Protein AF-A0A5D8YIX6-F1 (afdb_monomer_lite)

Sequence (244 aa):
MKKNLVKKALCFIYCSFLLSISCSNMYAKELYRINTERLNVRKLPNPNSKVFGYISKGQMVEVLGKSGFWYKIQVGKEIGYVDMHYLIKSPNIDNSNEEEITIHNYKVIAGASLIIILTFIIVKLFSSKNRTEIIHDQGLHHQQIVIKQKSVGLAIVLTLLFGPIGMLYSTVRGAIIMILLPLVLFLVSVIFFSLNFKLMGAALILSLIIFLIFYWLICIIWAASAANSSNKIIINTPIIPNEK

Foldseek 3Di:
DVVVVVVVVVLVVVLVVLVVVLPPPDDDWWKWFFQDQKWFWFPDPDPPGDTDDIDGGGDIWTFPDDDPQWTWTDDPPDITITGNVRIDGDDDPPPDDPPVVVVVVVVSVVVSVVVSVVSVVVVCVVVPPDPPPPPPDPDDDDDDPPDDADDLVQLLVQCLVPPLVSLCSQDDVSSVCLVVVVVVVVVVVVVVCVVPVDDDPPVVVVVVVVVVVVSSVVSSVVSSVSSVVRRVCVVPPDDDPDDD

Secondary structure (DSSP, 8-state):
-HHHHHHHHHHHHHHHHHHHHHTS-----EEEEE-SSEEEEESSSSTTSPEEEEEETT-EEEEEEEETTEEEEEETTEEEEEEGGGEEEPP----S-HHHHHHHHHHHHHHHHHHHHHHHHHHHHHHS----------SSS-----PPPPPHHHHHHHHHHHGGGGGGGT-HHHHHHHHHHHHHHHHHHHHHHTT-TTS-HHHHHHHHHHHHHHHHHHHHHHHHHHHHHHHHHHHHS-------

pLDDT: mean 73.58, std 17.24, range [32.5, 93.5]

Radius of gyration: 30.19 Å; chains: 1; bounding box: 70×51×76 Å

Structure (mmCIF, N/CA/C/O backbone):
data_AF-A0A5D8YIX6-F1
#
_entry.id   AF-A0A5D8YIX6-F1
#
loop_
_atom_site.group_PDB
_atom_site.id
_atom_site.type_symbol
_atom_site.label_atom_id
_atom_site.label_alt_id
_atom_site.label_comp_id
_atom_site.label_asym_id
_atom_site.label_entity_id
_atom_site.label_seq_id
_atom_site.pdbx_PDB_ins_code
_atom_site.Cartn_x
_atom_site.Cartn_y
_atom_site.Cartn_z
_atom_site.occupancy
_atom_site.B_iso_or_equiv
_atom_site.auth_seq_id
_atom_site.auth_comp_id
_atom_site.auth_asym_id
_atom_site.auth_atom_id
_atom_site.pdbx_PDB_model_num
ATOM 1 N N . MET A 1 1 ? -29.564 -2.097 8.529 1.00 45.44 1 MET A N 1
ATOM 2 C CA . MET A 1 1 ? -29.141 -2.673 7.227 1.00 45.44 1 MET A CA 1
ATOM 3 C C . MET A 1 1 ? -27.914 -1.997 6.590 1.00 45.44 1 MET A C 1
ATOM 5 O O . MET A 1 1 ? -26.962 -2.704 6.286 1.00 45.44 1 MET A O 1
ATOM 9 N N . LYS A 1 2 ? -27.858 -0.659 6.447 1.00 45.97 2 LYS A N 1
ATOM 10 C CA . LYS A 1 2 ? -26.760 0.059 5.743 1.00 45.97 2 LYS A CA 1
ATOM 11 C C . LYS A 1 2 ? -25.329 -0.171 6.287 1.00 45.97 2 LYS A C 1
ATOM 13 O O . LYS A 1 2 ? -24.395 -0.272 5.501 1.00 45.97 2 LYS A O 1
ATOM 18 N N . LYS A 1 3 ? -25.137 -0.334 7.605 1.00 47.12 3 LYS A N 1
ATOM 19 C CA . LYS A 1 3 ? -23.797 -0.505 8.224 1.00 47.12 3 LYS A CA 1
ATOM 20 C C . LYS A 1 3 ? -23.079 -1.810 7.833 1.00 47.12 3 LYS A C 1
ATOM 22 O O . LYS A 1 3 ? -21.852 -1.841 7.789 1.00 47.12 3 LYS A O 1
ATOM 27 N N . ASN A 1 4 ? -23.826 -2.870 7.514 1.00 47.75 4 ASN A N 1
ATOM 28 C CA . ASN A 1 4 ? -23.246 -4.148 7.084 1.00 47.75 4 ASN A CA 1
ATOM 29 C C . ASN A 1 4 ? -22.853 -4.127 5.600 1.00 47.75 4 ASN A C 1
ATOM 31 O O . ASN A 1 4 ? -21.927 -4.829 5.208 1.00 47.75 4 ASN A O 1
ATOM 35 N N . LEU A 1 5 ? -23.513 -3.290 4.794 1.00 49.84 5 LEU A N 1
ATOM 36 C CA . LEU A 1 5 ? -23.214 -3.126 3.373 1.00 49.84 5 LEU A CA 1
ATOM 37 C C . LEU A 1 5 ? -21.887 -2.380 3.166 1.00 49.84 5 LEU A C 1
ATOM 39 O O . LEU A 1 5 ? -21.054 -2.821 2.385 1.00 49.84 5 LEU A O 1
ATOM 43 N N . VAL A 1 6 ? -21.644 -1.324 3.951 1.00 55.16 6 VAL A N 1
ATOM 44 C CA . VAL A 1 6 ? -20.386 -0.554 3.909 1.00 55.16 6 VAL A CA 1
ATOM 45 C C . VAL A 1 6 ? -19.186 -1.411 4.332 1.00 55.16 6 VAL A C 1
ATOM 47 O O . VAL A 1 6 ? -18.139 -1.359 3.696 1.00 55.16 6 VAL A O 1
ATOM 50 N N . LYS A 1 7 ? -19.344 -2.270 5.351 1.00 54.44 7 LYS A N 1
ATOM 51 C CA . LYS A 1 7 ? -18.296 -3.224 5.759 1.00 54.44 7 LYS A CA 1
ATOM 52 C C . LYS A 1 7 ? -17.979 -4.260 4.676 1.00 54.44 7 LYS A C 1
ATOM 54 O O . LYS A 1 7 ? -16.811 -4.571 4.467 1.00 54.44 7 LYS A O 1
ATOM 59 N N . LYS A 1 8 ? -19.001 -4.771 3.980 1.00 59.19 8 LYS A N 1
ATOM 60 C CA . LYS A 1 8 ? -18.820 -5.706 2.859 1.00 59.19 8 LYS A CA 1
ATOM 61 C C . LYS A 1 8 ? -18.134 -5.031 1.665 1.00 59.19 8 LYS A C 1
ATOM 63 O O . LYS A 1 8 ? -17.223 -5.618 1.096 1.00 59.19 8 LYS A O 1
ATOM 68 N N . ALA A 1 9 ? -18.502 -3.789 1.350 1.00 63.72 9 ALA A N 1
ATOM 69 C CA . ALA A 1 9 ? -17.901 -3.023 0.258 1.00 63.72 9 ALA A CA 1
ATOM 70 C C . ALA A 1 9 ? -16.424 -2.673 0.519 1.00 63.72 9 ALA A C 1
ATOM 72 O O . ALA A 1 9 ? -15.585 -2.893 -0.349 1.00 63.72 9 ALA A O 1
ATOM 73 N N . LEU A 1 10 ? -16.080 -2.212 1.729 1.00 63.34 10 LEU A N 1
ATOM 74 C CA . LEU A 1 10 ? -14.689 -1.911 2.103 1.00 63.34 10 LEU A CA 1
ATOM 75 C C . LEU A 1 10 ? -13.787 -3.152 2.045 1.00 63.34 10 LEU A C 1
ATOM 77 O O . LEU A 1 10 ? -12.641 -3.067 1.614 1.00 63.34 10 LEU A O 1
ATOM 81 N N . CYS A 1 11 ? -14.320 -4.314 2.425 1.00 58.94 11 CYS A N 1
ATOM 82 C CA . CYS A 1 11 ? -13.611 -5.586 2.328 1.00 58.94 11 CYS A CA 1
ATOM 83 C C . CYS A 1 11 ? -13.373 -6.010 0.868 1.00 58.94 11 CYS A C 1
ATOM 85 O O . CYS A 1 11 ? -12.284 -6.471 0.532 1.00 58.94 11 CYS A O 1
ATOM 87 N N . PHE A 1 12 ? -14.356 -5.790 -0.009 1.00 66.25 12 PHE A N 1
ATOM 88 C CA . PHE A 1 12 ? -14.251 -6.111 -1.434 1.00 66.25 12 PHE A CA 1
ATOM 89 C C . PHE A 1 12 ? -13.213 -5.234 -2.150 1.00 66.25 12 PHE A C 1
ATOM 91 O O . PHE A 1 12 ? -12.402 -5.733 -2.929 1.00 66.25 12 PHE A O 1
ATOM 98 N N . ILE A 1 13 ? -13.184 -3.939 -1.823 1.00 73.31 13 ILE A N 1
ATOM 99 C CA . ILE A 1 13 ? -12.218 -2.978 -2.375 1.00 73.31 13 ILE A CA 1
ATOM 100 C C . ILE A 1 13 ? -10.791 -3.318 -1.919 1.00 73.31 13 ILE A C 1
ATOM 102 O O . ILE A 1 13 ? -9.876 -3.346 -2.738 1.00 73.31 13 ILE A O 1
ATOM 106 N N . TYR A 1 14 ? -10.604 -3.647 -0.637 1.00 69.69 14 TYR A N 1
ATOM 107 C CA . TYR A 1 14 ? -9.294 -4.028 -0.099 1.00 69.69 14 TYR A CA 1
ATOM 108 C C . TYR A 1 14 ? -8.774 -5.348 -0.698 1.00 69.69 14 TYR A C 1
ATOM 110 O O . TYR A 1 14 ? -7.606 -5.441 -1.065 1.00 69.69 14 TYR A O 1
ATOM 118 N N . CYS A 1 15 ? -9.653 -6.340 -0.884 1.00 59.19 15 CYS A N 1
ATOM 119 C CA . CYS A 1 15 ? -9.315 -7.607 -1.540 1.00 59.19 15 CYS A CA 1
ATOM 120 C C . CYS A 1 15 ? -8.892 -7.402 -3.008 1.00 59.19 15 CYS A C 1
ATOM 122 O O . CYS A 1 15 ? -7.899 -7.966 -3.459 1.00 59.19 15 CYS A O 1
ATOM 124 N N . SER A 1 16 ? -9.597 -6.523 -3.726 1.00 64.94 16 SER A N 1
ATOM 125 C CA . SER A 1 16 ? -9.301 -6.201 -5.129 1.00 64.94 16 SER A CA 1
ATOM 126 C C . SER A 1 16 ? -7.949 -5.498 -5.289 1.00 64.94 16 SER A C 1
ATOM 128 O O . SER A 1 16 ? -7.209 -5.770 -6.229 1.00 64.94 16 SER A O 1
ATOM 130 N N . PHE A 1 17 ? -7.597 -4.617 -4.349 1.00 67.50 17 PHE A N 1
ATOM 131 C CA . PHE A 1 17 ? -6.314 -3.914 -4.351 1.00 67.50 17 PHE A CA 1
ATOM 132 C C . PHE A 1 17 ? -5.130 -4.853 -4.072 1.00 67.50 17 PHE A C 1
ATOM 134 O O . PHE A 1 17 ? -4.092 -4.747 -4.722 1.00 67.50 17 PHE A O 1
ATOM 141 N N . LEU A 1 18 ? -5.297 -5.811 -3.155 1.00 62.09 18 LEU A N 1
ATOM 142 C CA . LEU A 1 18 ? -4.266 -6.806 -2.846 1.00 62.09 18 LEU A CA 1
ATOM 143 C C . LEU A 1 18 ? -4.017 -7.784 -4.001 1.00 62.09 18 LEU A C 1
ATOM 145 O O . LEU A 1 18 ? -2.867 -8.140 -4.249 1.00 62.09 18 LEU A O 1
ATOM 149 N N . LEU A 1 19 ? -5.063 -8.165 -4.742 1.00 59.62 19 LEU A N 1
ATOM 150 C CA . LEU A 1 19 ? -4.939 -9.049 -5.905 1.00 59.62 19 LEU A CA 1
ATOM 151 C C . LEU A 1 19 ? -4.083 -8.419 -7.021 1.00 59.62 19 LEU A C 1
ATOM 153 O O . LEU A 1 19 ? -3.294 -9.106 -7.669 1.00 59.62 19 LEU A O 1
ATOM 157 N N . SER A 1 20 ? -4.178 -7.099 -7.193 1.00 58.34 20 SER A N 1
ATOM 158 C CA . SER A 1 20 ? -3.391 -6.345 -8.176 1.00 58.34 20 SER A CA 1
ATOM 159 C C . SER A 1 20 ? -1.894 -6.287 -7.848 1.00 58.34 20 SER A C 1
ATOM 161 O O . SER A 1 20 ? -1.075 -6.271 -8.762 1.00 58.34 20 SER A O 1
ATOM 163 N N . ILE A 1 21 ? -1.517 -6.295 -6.563 1.00 59.97 21 ILE A N 1
ATOM 164 C CA . ILE A 1 21 ? -0.107 -6.243 -6.125 1.00 59.97 21 ILE A CA 1
ATOM 165 C C . ILE A 1 21 ? 0.616 -7.570 -6.416 1.00 59.97 21 ILE A C 1
ATOM 167 O O . ILE A 1 21 ? 1.817 -7.578 -6.667 1.00 59.97 21 ILE A O 1
ATOM 171 N N . SER A 1 22 ? -0.100 -8.699 -6.434 1.00 53.00 22 SER A N 1
ATOM 172 C CA . SER A 1 22 ? 0.492 -10.021 -6.689 1.00 53.00 22 SER A CA 1
ATOM 173 C C . SER A 1 22 ? 0.741 -10.332 -8.171 1.00 53.00 22 SER A C 1
ATOM 175 O O . SER A 1 22 ? 1.502 -11.247 -8.473 1.00 53.00 22 SER A O 1
ATOM 177 N N . CYS A 1 23 ? 0.130 -9.593 -9.103 1.00 44.16 23 CYS A N 1
ATOM 178 C CA . CYS A 1 23 ? 0.180 -9.905 -10.537 1.00 44.16 23 CYS A CA 1
ATOM 179 C C . CYS A 1 23 ? 1.369 -9.261 -11.284 1.00 44.16 23 CYS A C 1
ATOM 181 O O . CYS A 1 23 ? 1.586 -9.553 -12.458 1.00 44.16 23 CYS A O 1
ATOM 183 N N . SER A 1 24 ? 2.152 -8.382 -10.652 1.00 44.88 24 SER A N 1
ATOM 184 C CA . SER A 1 24 ? 3.115 -7.539 -11.379 1.00 44.88 24 SER A CA 1
ATOM 185 C C . SER A 1 24 ? 4.423 -8.222 -11.800 1.00 44.88 24 SER A C 1
ATOM 187 O O . SER A 1 24 ? 5.218 -7.593 -12.490 1.00 44.88 24 SER A O 1
ATOM 189 N N . ASN A 1 25 ? 4.676 -9.480 -11.415 1.00 49.16 25 ASN A N 1
ATOM 190 C CA . ASN A 1 25 ? 6.030 -10.054 -11.476 1.00 49.16 25 ASN A CA 1
ATOM 191 C C . ASN A 1 25 ? 6.156 -11.330 -12.329 1.00 49.16 25 ASN A C 1
ATOM 193 O O . ASN A 1 25 ? 6.846 -12.267 -11.940 1.00 49.16 25 ASN A O 1
ATOM 197 N N . MET A 1 26 ? 5.547 -11.359 -13.516 1.00 45.31 26 MET A N 1
ATOM 198 C CA . MET A 1 26 ? 5.925 -12.310 -14.571 1.00 45.31 26 MET A CA 1
ATOM 199 C C . MET A 1 26 ? 6.211 -11.552 -15.868 1.00 45.31 26 MET A C 1
ATOM 201 O O . MET A 1 26 ? 5.323 -11.339 -16.689 1.00 45.31 26 MET A O 1
ATOM 205 N N . TYR A 1 27 ? 7.465 -11.136 -16.051 1.00 48.56 27 TYR A N 1
ATOM 206 C CA . TYR A 1 27 ? 7.964 -10.687 -17.349 1.00 48.56 27 TYR A CA 1
ATOM 207 C C . TYR A 1 27 ? 8.700 -11.856 -18.002 1.00 48.56 27 TYR A C 1
ATOM 209 O O . TYR A 1 27 ? 9.799 -12.218 -17.587 1.00 48.56 27 TYR A O 1
ATOM 217 N N . ALA A 1 28 ? 8.060 -12.492 -18.982 1.00 57.06 28 ALA A N 1
ATOM 218 C CA . ALA A 1 28 ? 8.710 -13.519 -19.782 1.00 57.06 28 ALA A CA 1
ATOM 219 C C . ALA A 1 28 ? 9.723 -12.850 -20.718 1.00 57.06 28 ALA A C 1
ATOM 221 O O . ALA A 1 28 ? 9.367 -11.981 -21.515 1.00 57.06 28 ALA A O 1
ATOM 222 N N . LYS A 1 29 ? 10.987 -13.258 -20.609 1.00 67.75 29 LYS A N 1
ATOM 223 C CA . LYS A 1 29 ? 12.084 -12.773 -21.444 1.00 67.75 29 LYS A CA 1
ATOM 224 C C . LYS A 1 29 ? 11.892 -13.255 -22.882 1.00 67.75 29 LYS A C 1
ATOM 226 O O . LYS A 1 29 ? 12.007 -14.445 -23.165 1.00 67.75 29 LYS A O 1
ATOM 231 N N . GLU A 1 30 ? 11.582 -12.341 -23.798 1.00 79.19 30 GLU A N 1
ATOM 232 C CA . GLU A 1 30 ? 11.471 -12.674 -25.219 1.00 79.19 30 GLU A CA 1
ATOM 233 C C . GLU A 1 30 ? 12.835 -12.550 -25.917 1.00 79.19 30 GLU A C 1
ATOM 235 O O . GLU A 1 30 ? 13.405 -11.458 -26.016 1.00 79.19 30 GLU A O 1
ATOM 240 N N . LEU A 1 31 ? 13.348 -13.674 -26.427 1.00 83.31 31 LEU A N 1
ATOM 241 C CA . LEU A 1 31 ? 14.608 -13.739 -27.168 1.00 83.31 31 LEU A CA 1
ATOM 242 C C . LEU A 1 31 ? 14.378 -13.710 -28.683 1.00 83.31 31 LEU A C 1
ATOM 244 O O . LEU A 1 31 ? 13.557 -14.449 -29.233 1.00 83.31 31 LEU A O 1
ATOM 248 N N . TYR A 1 32 ? 15.159 -12.881 -29.371 1.00 86.06 32 TYR A N 1
ATOM 249 C CA . TYR A 1 32 ? 15.128 -12.756 -30.825 1.00 86.06 32 TYR A CA 1
ATOM 250 C C . TYR A 1 32 ? 16.520 -12.976 -31.414 1.00 86.06 32 TYR A C 1
ATOM 252 O O . TYR A 1 32 ? 17.518 -12.479 -30.892 1.00 86.06 32 TYR A O 1
ATOM 260 N N . ARG A 1 33 ? 16.576 -13.699 -32.534 1.00 87.56 33 ARG A N 1
ATOM 261 C CA . ARG A 1 33 ? 17.785 -13.907 -33.333 1.00 87.56 33 ARG A CA 1
ATOM 262 C C . ARG A 1 33 ? 17.870 -12.859 -34.433 1.00 87.56 33 ARG A C 1
ATOM 264 O O . ARG A 1 33 ? 16.893 -12.605 -35.137 1.00 87.56 33 ARG A O 1
ATOM 271 N N . ILE A 1 34 ? 19.061 -12.312 -34.638 1.00 89.50 34 ILE A N 1
ATOM 272 C CA . ILE A 1 34 ? 19.317 -11.352 -35.715 1.00 89.50 34 ILE A CA 1
ATOM 273 C C . ILE A 1 34 ? 19.582 -12.076 -37.036 1.00 89.50 34 ILE A C 1
ATOM 275 O O . ILE A 1 34 ? 20.462 -12.936 -37.116 1.00 89.50 34 ILE A O 1
ATOM 279 N N . ASN A 1 35 ? 18.845 -11.700 -38.084 1.00 89.19 35 ASN A N 1
ATOM 280 C CA . ASN A 1 35 ? 18.951 -12.307 -39.416 1.00 89.19 35 ASN A CA 1
ATOM 281 C C . ASN A 1 35 ? 19.886 -11.551 -40.383 1.00 89.19 35 ASN A C 1
ATOM 283 O O . ASN A 1 35 ? 20.274 -12.084 -41.420 1.00 89.19 35 ASN A O 1
ATOM 287 N N . THR A 1 36 ? 20.270 -10.314 -40.061 1.00 86.62 36 THR A N 1
ATOM 288 C CA . THR A 1 36 ? 21.117 -9.476 -40.928 1.00 86.62 36 THR A CA 1
ATOM 289 C C . THR A 1 36 ? 22.582 -9.486 -40.491 1.00 86.62 36 THR A C 1
ATOM 291 O O . THR A 1 36 ? 22.860 -9.611 -39.302 1.00 86.62 36 THR A O 1
ATOM 294 N N . GLU A 1 37 ? 23.516 -9.342 -41.438 1.00 86.44 37 GLU A N 1
ATOM 295 C CA . GLU A 1 37 ? 24.972 -9.325 -41.192 1.00 86.44 37 GLU A CA 1
ATOM 296 C C . GLU A 1 37 ? 25.386 -8.270 -40.170 1.00 86.44 37 GLU A C 1
ATOM 298 O O . GLU A 1 37 ? 26.166 -8.559 -39.262 1.00 86.44 37 GLU A O 1
ATOM 303 N N . ARG A 1 38 ? 24.810 -7.069 -40.281 1.00 87.81 38 ARG A N 1
ATOM 304 C CA . ARG A 1 38 ? 25.100 -5.945 -39.394 1.00 87.81 38 ARG A CA 1
ATOM 305 C C . ARG A 1 38 ? 23.835 -5.141 -39.116 1.00 87.81 38 ARG A C 1
ATOM 307 O O . ARG A 1 38 ? 23.401 -4.337 -39.938 1.00 87.81 38 ARG A O 1
ATOM 314 N N . LEU A 1 39 ? 23.251 -5.344 -37.937 1.00 89.62 39 LEU A N 1
ATOM 315 C CA . LEU A 1 39 ? 22.075 -4.609 -37.481 1.00 89.62 39 LEU A CA 1
ATOM 316 C C . LEU A 1 39 ? 22.503 -3.369 -36.701 1.00 89.62 39 LEU A C 1
ATOM 318 O O . LEU A 1 39 ? 23.129 -3.482 -35.651 1.00 89.62 39 LEU A O 1
ATOM 322 N N . ASN A 1 40 ? 22.152 -2.186 -37.194 1.00 90.25 40 ASN A N 1
ATOM 323 C CA . ASN A 1 40 ? 22.483 -0.929 -36.527 1.00 90.25 40 ASN A CA 1
ATOM 324 C C . ASN A 1 40 ? 21.547 -0.665 -35.344 1.00 90.25 40 ASN A C 1
ATOM 326 O O . ASN A 1 40 ? 20.326 -0.656 -35.497 1.00 90.25 40 ASN A O 1
ATOM 330 N N . VAL A 1 41 ? 22.137 -0.375 -34.186 1.00 91.12 41 VAL A N 1
ATOM 331 C CA . VAL A 1 41 ? 21.421 -0.023 -32.960 1.00 91.12 41 VAL A CA 1
ATOM 332 C C . VAL A 1 41 ? 21.378 1.492 -32.823 1.00 91.12 41 VAL A C 1
ATOM 334 O O . VAL A 1 41 ? 22.407 2.180 -32.798 1.00 91.12 41 VAL A O 1
ATOM 337 N N . ARG A 1 42 ? 20.161 2.022 -32.754 1.00 92.69 42 ARG A N 1
ATOM 338 C CA . ARG A 1 42 ? 19.887 3.459 -32.764 1.00 92.69 42 ARG A CA 1
ATOM 339 C C . ARG A 1 42 ? 19.448 3.957 -31.396 1.00 92.69 42 ARG A C 1
ATOM 341 O O . ARG A 1 42 ? 18.855 3.214 -30.622 1.00 92.69 42 ARG A O 1
ATOM 348 N N . LYS A 1 43 ? 19.706 5.233 -31.098 1.00 90.94 43 LYS A N 1
ATOM 349 C CA . LYS A 1 43 ? 19.283 5.839 -29.819 1.00 90.94 43 LYS A CA 1
ATOM 350 C C . LYS A 1 43 ? 17.783 6.126 -29.737 1.00 90.94 43 LYS A C 1
ATOM 352 O O . LYS A 1 43 ? 17.241 6.180 -28.639 1.00 90.94 43 LYS A O 1
ATOM 357 N N . LEU A 1 44 ? 17.117 6.317 -30.875 1.00 90.38 44 LEU A N 1
ATOM 358 C CA . LEU A 1 44 ? 15.686 6.616 -30.955 1.00 90.38 44 LEU A CA 1
ATOM 359 C C . LEU A 1 44 ? 15.015 5.717 -32.009 1.00 90.38 44 LEU A C 1
ATOM 361 O O . LEU A 1 44 ? 15.691 5.295 -32.950 1.00 90.38 44 LEU A O 1
ATOM 365 N N . PRO A 1 45 ? 13.699 5.454 -31.899 1.00 89.12 45 PRO A N 1
ATOM 366 C CA . PRO A 1 45 ? 12.935 4.654 -32.862 1.00 89.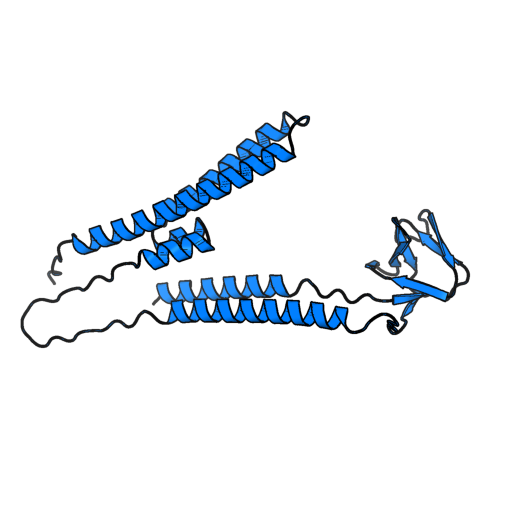12 45 PRO A CA 1
ATOM 367 C C . PRO A 1 45 ? 12.637 5.449 -34.148 1.00 89.12 45 PRO A C 1
ATOM 369 O O . PRO A 1 45 ? 11.488 5.682 -34.514 1.00 89.12 45 PRO A O 1
ATOM 372 N N . ASN A 1 46 ? 13.685 5.941 -34.810 1.00 88.44 46 ASN A N 1
ATOM 373 C CA . ASN A 1 46 ? 13.604 6.729 -36.038 1.00 88.44 46 ASN A CA 1
ATOM 374 C C . ASN A 1 46 ? 14.769 6.348 -36.975 1.00 88.44 46 ASN A C 1
ATOM 376 O O . ASN A 1 46 ? 15.918 6.320 -36.507 1.00 88.44 46 ASN A O 1
ATOM 380 N N . PRO A 1 47 ? 14.522 6.107 -38.280 1.00 85.44 47 PRO A N 1
ATOM 381 C CA . PRO A 1 47 ? 15.572 5.804 -39.259 1.00 85.44 47 PRO A CA 1
ATOM 382 C C . PRO A 1 47 ? 16.670 6.875 -39.375 1.00 85.44 47 PRO A C 1
ATOM 384 O O . PRO A 1 47 ? 17.805 6.537 -39.704 1.00 85.44 47 PRO A O 1
ATOM 387 N N . ASN A 1 48 ? 16.384 8.137 -39.043 1.00 88.69 48 ASN A N 1
ATOM 388 C CA . ASN A 1 48 ? 17.348 9.246 -39.135 1.00 88.69 48 ASN A CA 1
ATOM 389 C C . ASN A 1 48 ? 18.130 9.494 -37.835 1.00 88.69 48 ASN A C 1
ATOM 391 O O . ASN A 1 48 ? 18.914 10.434 -37.737 1.00 88.69 48 ASN A O 1
ATOM 395 N N . SER A 1 49 ? 17.911 8.677 -36.805 1.00 90.25 49 SER A N 1
ATOM 396 C CA . SER A 1 49 ? 18.560 8.872 -35.509 1.00 90.25 49 SER A CA 1
ATOM 397 C C . SER A 1 49 ? 19.996 8.342 -35.472 1.00 90.25 49 SER A C 1
ATOM 399 O O . SER A 1 49 ? 20.369 7.429 -36.216 1.00 90.25 49 SER A O 1
ATOM 401 N N . LYS A 1 50 ? 20.803 8.900 -34.558 1.00 91.00 50 LYS A N 1
ATOM 402 C CA . LYS A 1 50 ? 22.208 8.522 -34.361 1.00 91.00 50 LYS A CA 1
ATOM 403 C C . LYS A 1 50 ? 22.336 7.033 -34.018 1.00 91.00 50 LYS A C 1
ATOM 405 O O . LYS A 1 50 ? 21.755 6.553 -33.040 1.00 91.00 50 LYS A O 1
ATOM 410 N N . VAL A 1 51 ? 23.139 6.333 -34.815 1.00 91.81 51 VAL A N 1
ATOM 411 C CA . VAL A 1 51 ? 23.585 4.960 -34.556 1.00 91.81 51 VAL A CA 1
ATOM 412 C C . VAL A 1 51 ? 24.716 5.019 -33.533 1.00 91.81 51 VAL A C 1
ATOM 414 O O . VAL A 1 51 ? 25.647 5.806 -33.698 1.00 91.81 51 VAL A O 1
ATOM 417 N N . PHE A 1 52 ? 24.623 4.230 -32.465 1.00 88.62 52 PHE A N 1
ATOM 418 C CA . PHE A 1 52 ? 25.673 4.162 -31.440 1.00 88.62 52 PHE A CA 1
ATOM 419 C C . PHE A 1 52 ? 26.393 2.812 -31.414 1.00 88.62 52 PHE A C 1
ATOM 421 O O . PHE A 1 52 ? 27.507 2.729 -30.910 1.00 88.62 52 PHE A O 1
ATOM 428 N N . GLY A 1 53 ? 25.787 1.771 -31.985 1.00 88.25 53 GLY A N 1
ATOM 429 C CA . GLY A 1 53 ? 26.366 0.436 -32.020 1.00 88.25 53 GLY A CA 1
ATOM 430 C C . GLY A 1 53 ? 25.799 -0.403 -33.153 1.00 88.25 53 GLY A C 1
ATOM 431 O O . GLY A 1 53 ? 24.925 0.035 -33.904 1.00 88.25 53 GLY A O 1
ATOM 432 N N . TYR A 1 54 ? 26.305 -1.623 -33.273 1.00 89.62 54 TYR A N 1
ATOM 433 C CA . TYR A 1 54 ? 25.800 -2.615 -34.209 1.00 89.62 54 TYR A CA 1
ATOM 434 C C . TYR A 1 54 ? 25.857 -4.007 -33.584 1.00 89.62 54 TYR A C 1
ATOM 436 O O . TYR A 1 54 ? 26.626 -4.241 -32.653 1.00 89.62 54 TYR A O 1
ATOM 444 N N . ILE A 1 55 ? 25.037 -4.914 -34.101 1.00 89.25 55 ILE A N 1
ATOM 445 C CA . ILE A 1 55 ? 24.956 -6.304 -33.655 1.00 89.25 55 ILE A CA 1
ATOM 446 C C . ILE A 1 55 ? 25.105 -7.202 -34.876 1.00 89.25 55 ILE A C 1
ATOM 448 O O . ILE A 1 55 ? 24.589 -6.889 -35.952 1.00 89.25 55 ILE A O 1
ATOM 452 N N . SER A 1 56 ? 25.857 -8.284 -34.719 1.00 90.50 56 SER A N 1
ATOM 453 C CA . SER A 1 56 ? 26.189 -9.188 -35.819 1.00 90.50 56 SER A CA 1
ATOM 454 C C . SER A 1 56 ? 25.104 -10.246 -36.017 1.00 90.50 56 SER A C 1
ATOM 456 O O . SER A 1 56 ? 24.354 -10.576 -35.091 1.00 90.50 56 SER A O 1
ATOM 458 N N . LYS A 1 57 ? 25.038 -10.812 -37.225 1.00 88.56 57 LYS A N 1
ATOM 459 C CA . LYS A 1 57 ? 24.120 -11.913 -37.552 1.00 88.56 57 LYS A CA 1
ATOM 460 C C . LYS A 1 57 ? 24.251 -13.077 -36.577 1.00 88.56 57 LYS A C 1
ATOM 462 O O . LYS A 1 57 ? 25.350 -13.453 -36.181 1.00 88.56 57 LYS A O 1
ATOM 467 N N . GLY A 1 58 ? 23.117 -13.678 -36.230 1.00 83.06 58 GLY A N 1
ATOM 468 C CA . GLY A 1 58 ? 23.053 -14.865 -35.381 1.00 83.06 58 GLY A CA 1
ATOM 469 C C . GLY A 1 58 ? 23.134 -14.588 -33.880 1.00 83.06 58 GLY A C 1
ATOM 470 O O . GLY A 1 58 ? 22.847 -15.495 -33.102 1.00 83.06 58 GLY A O 1
ATOM 471 N N . GLN A 1 59 ? 23.446 -13.358 -33.456 1.00 84.56 59 GLN A N 1
ATOM 472 C CA . GLN A 1 59 ? 23.396 -13.004 -32.039 1.00 84.56 59 GLN A CA 1
ATOM 473 C C . GLN A 1 59 ? 21.948 -12.994 -31.531 1.00 84.56 59 GLN A C 1
ATOM 475 O O . GLN A 1 59 ? 21.019 -12.590 -32.240 1.00 84.56 59 GLN A O 1
ATOM 480 N N . MET A 1 60 ? 21.779 -13.464 -30.295 1.00 84.00 60 MET A N 1
ATOM 481 C CA . MET A 1 60 ? 20.511 -13.430 -29.574 1.00 84.00 60 MET A CA 1
ATOM 482 C C . MET A 1 60 ? 20.422 -12.139 -28.768 1.00 84.00 60 MET A C 1
ATOM 484 O O . MET A 1 60 ? 21.375 -11.767 -28.082 1.00 84.00 60 MET A O 1
ATOM 488 N N . VAL A 1 61 ? 19.276 -11.472 -28.838 1.00 86.69 61 VAL A N 1
ATOM 489 C CA . VAL A 1 61 ? 18.997 -10.252 -28.079 1.00 86.69 61 VAL A CA 1
ATOM 490 C C . VAL A 1 61 ? 17.699 -10.389 -27.302 1.00 86.69 61 VAL A C 1
ATOM 492 O O . VAL A 1 61 ? 16.723 -10.967 -27.781 1.00 86.69 61 VAL A O 1
ATOM 495 N N . GLU A 1 62 ? 17.702 -9.838 -26.094 1.00 86.88 62 GLU A N 1
ATOM 496 C CA . GLU A 1 62 ? 16.511 -9.690 -25.267 1.00 86.88 62 GLU A CA 1
ATOM 497 C C . GLU A 1 62 ? 15.761 -8.418 -25.663 1.00 86.88 62 GLU A C 1
ATOM 499 O O . GLU A 1 62 ? 16.335 -7.323 -25.697 1.00 86.88 62 GLU A O 1
ATOM 504 N N . VAL A 1 63 ? 14.471 -8.567 -25.956 1.00 87.31 63 VAL A N 1
ATOM 505 C CA . VAL A 1 63 ? 13.589 -7.442 -26.260 1.00 87.31 63 VAL A CA 1
ATOM 506 C C . VAL A 1 63 ? 12.886 -7.003 -24.982 1.00 87.31 63 VAL A C 1
ATOM 508 O O . VAL A 1 63 ? 12.094 -7.745 -24.419 1.00 87.31 63 VAL A O 1
ATOM 511 N N . LEU A 1 64 ? 13.159 -5.767 -24.559 1.00 86.62 64 LEU A N 1
ATOM 512 C CA . LEU A 1 64 ? 12.572 -5.132 -23.373 1.00 86.62 64 LEU A CA 1
ATOM 513 C C . LEU A 1 64 ? 11.218 -4.467 -23.662 1.00 86.62 64 LEU A C 1
ATOM 515 O O . LEU A 1 64 ? 10.486 -4.085 -22.751 1.00 86.62 64 LEU A O 1
ATOM 519 N N . GLY A 1 65 ? 10.894 -4.246 -24.935 1.00 84.44 65 GLY A N 1
ATOM 520 C CA . GLY A 1 65 ? 9.631 -3.634 -25.329 1.00 84.44 65 GLY A CA 1
ATOM 521 C C . GLY A 1 65 ? 9.554 -3.292 -26.810 1.00 84.44 65 GLY A C 1
ATOM 522 O O . GLY A 1 65 ? 10.536 -3.384 -27.547 1.00 84.44 65 GLY A O 1
ATOM 523 N N . LYS A 1 66 ? 8.370 -2.860 -27.244 1.00 87.69 66 LYS A N 1
ATOM 524 C CA . LYS A 1 66 ? 8.066 -2.501 -28.633 1.00 87.69 66 LYS A CA 1
ATOM 525 C C . LYS A 1 66 ? 7.598 -1.051 -28.717 1.00 87.69 66 LYS A C 1
ATOM 527 O O . LYS A 1 66 ? 6.759 -0.627 -27.930 1.00 87.69 66 LYS A O 1
ATOM 532 N N . SER A 1 67 ? 8.118 -0.313 -29.692 1.00 86.94 67 SER A N 1
ATOM 533 C CA . SER A 1 67 ? 7.691 1.045 -30.028 1.00 86.94 67 SER A CA 1
ATOM 534 C C . SER A 1 67 ? 7.459 1.136 -31.536 1.00 86.94 67 SER A C 1
ATOM 536 O O . SER A 1 67 ? 8.393 1.294 -32.322 1.00 86.94 67 SER A O 1
ATOM 538 N N . GLY A 1 68 ? 6.205 0.947 -31.957 1.00 88.12 68 GLY A N 1
ATOM 539 C CA . GLY A 1 68 ? 5.844 0.871 -33.376 1.00 88.12 68 GLY A CA 1
ATOM 540 C C . GLY A 1 68 ? 6.540 -0.296 -34.085 1.00 88.12 68 GLY A C 1
ATOM 541 O O . GLY A 1 68 ? 6.354 -1.451 -33.704 1.00 88.12 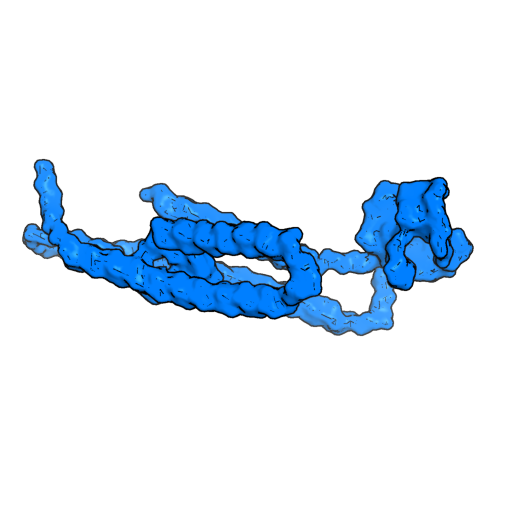68 GLY A O 1
ATOM 542 N N . PHE A 1 69 ? 7.354 0.013 -35.097 1.00 90.31 69 PHE A N 1
ATOM 543 C CA . PHE A 1 69 ? 8.161 -0.956 -35.859 1.00 90.31 69 PHE A CA 1
ATOM 544 C C . PHE A 1 69 ? 9.566 -1.188 -35.278 1.00 90.31 69 PHE A C 1
ATOM 546 O O . PHE A 1 69 ? 10.394 -1.858 -35.893 1.00 90.31 69 PHE A O 1
ATOM 553 N N . TRP A 1 70 ? 9.842 -0.649 -34.090 1.00 91.94 70 TRP A N 1
ATOM 554 C CA . TRP A 1 70 ? 11.136 -0.758 -33.428 1.00 91.94 70 TRP A CA 1
ATOM 555 C C . TRP A 1 70 ? 11.032 -1.599 -32.163 1.00 91.94 70 TRP A C 1
ATOM 557 O O . TRP A 1 70 ? 10.141 -1.397 -31.333 1.00 91.94 70 TRP A O 1
ATOM 567 N N . TYR A 1 71 ? 11.988 -2.498 -31.976 1.00 92.00 71 TYR A N 1
ATOM 568 C CA . TYR A 1 71 ? 12.197 -3.196 -30.720 1.00 92.00 71 TYR A CA 1
ATOM 569 C C . TYR A 1 71 ? 13.254 -2.495 -29.881 1.00 92.00 71 TYR A C 1
ATOM 571 O O . TYR A 1 71 ? 14.311 -2.098 -30.372 1.00 92.00 71 TYR A O 1
ATOM 579 N N . LYS A 1 72 ? 12.940 -2.342 -28.597 1.00 91.25 72 LYS A N 1
ATOM 580 C CA . LYS A 1 72 ? 13.839 -1.827 -27.574 1.00 91.25 72 LYS A CA 1
ATOM 581 C C . LYS A 1 72 ? 14.658 -2.992 -27.042 1.00 91.25 72 LYS A C 1
ATOM 583 O O . LYS A 1 72 ? 14.099 -3.930 -26.478 1.00 91.25 72 LYS A O 1
ATOM 588 N N . ILE A 1 73 ? 15.966 -2.911 -27.204 1.00 90.94 73 ILE A N 1
ATOM 589 C CA . ILE A 1 73 ? 16.916 -3.931 -26.770 1.00 90.94 73 ILE A CA 1
ATOM 590 C C . ILE A 1 73 ? 17.978 -3.299 -25.873 1.00 90.94 73 ILE A C 1
ATOM 592 O O . ILE A 1 73 ? 18.239 -2.094 -25.950 1.00 90.94 73 ILE A O 1
ATOM 596 N N . GLN A 1 74 ? 18.601 -4.110 -25.027 1.00 87.12 74 GLN A N 1
ATOM 597 C CA . GLN A 1 74 ? 19.737 -3.686 -24.216 1.00 87.12 74 GLN A CA 1
ATOM 598 C C . GLN A 1 74 ? 21.028 -4.271 -24.783 1.00 87.12 74 GLN A C 1
ATOM 600 O O . GLN A 1 74 ? 21.143 -5.479 -24.974 1.00 87.12 74 GLN A O 1
ATOM 605 N N . VAL A 1 75 ? 22.006 -3.403 -25.038 1.00 83.12 75 VAL A N 1
ATOM 606 C CA . VAL A 1 75 ? 23.333 -3.786 -25.525 1.00 83.12 75 VAL A CA 1
ATOM 607 C C . VAL A 1 75 ? 24.353 -3.297 -24.503 1.00 83.12 75 VAL A C 1
ATOM 609 O O . VAL A 1 75 ? 24.657 -2.107 -24.406 1.00 83.12 75 VAL A O 1
ATOM 612 N N . GLY A 1 76 ? 24.842 -4.220 -23.674 1.00 82.75 76 GLY A N 1
ATOM 613 C CA . GLY A 1 76 ? 25.689 -3.887 -22.529 1.00 82.75 76 GLY A CA 1
ATOM 614 C C . GLY A 1 76 ? 24.941 -3.035 -21.495 1.00 82.75 76 GLY A C 1
ATOM 615 O O . GLY A 1 76 ? 23.964 -3.488 -20.897 1.00 82.75 76 GLY A O 1
ATOM 616 N N . LYS A 1 77 ? 25.410 -1.800 -21.271 1.00 83.31 77 LYS A N 1
ATOM 617 C CA . LYS A 1 77 ? 24.801 -0.834 -20.331 1.00 83.31 77 LYS A CA 1
ATOM 618 C C . LYS A 1 77 ? 23.882 0.188 -21.008 1.00 83.31 77 LYS A C 1
ATOM 620 O O . LYS A 1 77 ? 23.236 0.966 -20.311 1.00 83.31 77 LYS A O 1
ATOM 625 N N . GLU A 1 78 ? 23.832 0.209 -22.339 1.00 86.12 78 GLU A N 1
ATOM 626 C CA . GLU A 1 78 ? 23.026 1.168 -23.093 1.00 86.12 78 GLU A CA 1
ATOM 627 C C . GLU A 1 78 ? 21.770 0.509 -23.672 1.00 86.12 78 GLU A C 1
ATOM 629 O O . GLU A 1 78 ? 21.754 -0.667 -24.044 1.00 86.12 78 GLU A O 1
ATOM 634 N N . ILE A 1 79 ? 20.697 1.294 -23.747 1.00 89.81 79 ILE A N 1
ATOM 635 C CA . ILE A 1 79 ? 19.422 0.890 -24.336 1.00 89.81 79 ILE A CA 1
ATOM 636 C C . ILE A 1 79 ? 19.347 1.459 -25.748 1.00 89.81 79 ILE A C 1
ATOM 638 O O . ILE A 1 79 ? 19.566 2.654 -25.957 1.00 89.81 79 ILE A O 1
ATOM 642 N N . GLY A 1 80 ? 18.981 0.610 -26.702 1.00 91.19 80 GLY A N 1
ATOM 643 C CA . GLY A 1 80 ? 18.862 0.981 -28.100 1.00 91.19 80 GLY A CA 1
ATOM 644 C C . GLY A 1 80 ? 17.610 0.443 -28.771 1.00 91.19 80 GLY A C 1
ATOM 645 O O . GLY A 1 80 ? 16.892 -0.396 -28.231 1.00 91.19 80 GLY A O 1
ATOM 646 N N . TYR A 1 81 ? 17.361 0.950 -29.971 1.00 92.94 81 TYR A N 1
ATOM 647 C CA . TYR A 1 81 ? 16.240 0.580 -30.818 1.00 92.94 81 TYR A CA 1
ATOM 648 C C . TYR A 1 81 ? 16.752 -0.066 -32.099 1.00 92.94 81 TYR A C 1
ATOM 650 O O . TYR A 1 81 ? 17.677 0.445 -32.739 1.00 92.94 81 TYR A O 1
ATOM 658 N N . VAL A 1 82 ? 16.130 -1.180 -32.468 1.00 91.88 82 VAL A N 1
ATOM 659 C CA . VAL A 1 82 ? 16.400 -1.923 -33.701 1.00 91.88 82 VAL A CA 1
ATOM 660 C C . VAL A 1 82 ? 15.104 -2.191 -34.446 1.00 91.88 82 VAL A C 1
ATOM 662 O O . VAL A 1 82 ? 14.043 -2.305 -33.836 1.00 91.88 82 VAL A O 1
ATOM 665 N N . ASP A 1 83 ? 15.178 -2.255 -35.767 1.00 90.75 83 ASP A N 1
ATOM 666 C CA . ASP A 1 83 ? 14.006 -2.500 -36.600 1.00 90.75 83 ASP A CA 1
ATOM 667 C C . ASP A 1 83 ? 13.566 -3.969 -36.476 1.00 90.75 83 ASP A C 1
ATOM 669 O O . ASP A 1 83 ? 14.381 -4.894 -36.558 1.00 90.75 83 ASP A O 1
ATOM 673 N N . MET A 1 84 ? 12.267 -4.166 -36.244 1.00 88.75 84 MET A N 1
ATOM 674 C CA . MET A 1 84 ? 11.635 -5.468 -36.052 1.00 88.75 84 MET A CA 1
ATOM 675 C C . MET A 1 84 ? 11.840 -6.420 -37.238 1.00 88.75 84 MET A C 1
ATOM 677 O O . MET A 1 84 ? 11.938 -7.625 -37.020 1.00 88.75 84 MET A O 1
ATOM 681 N N . HIS A 1 85 ? 11.950 -5.918 -38.472 1.00 89.19 85 HIS A N 1
ATOM 682 C CA . HIS A 1 85 ? 12.045 -6.763 -39.673 1.00 89.19 85 HIS A CA 1
ATOM 683 C C . HIS A 1 85 ? 13.311 -7.628 -39.720 1.00 89.19 85 HIS A C 1
ATOM 685 O O . HIS A 1 85 ? 13.343 -8.646 -40.408 1.00 89.19 85 HIS A O 1
ATOM 691 N N . TYR A 1 86 ? 14.354 -7.248 -38.979 1.00 88.38 86 TYR A N 1
ATOM 692 C CA . TYR A 1 86 ? 15.619 -7.986 -38.943 1.00 88.38 86 TYR A CA 1
ATOM 693 C C . TYR A 1 86 ? 15.714 -8.983 -37.783 1.00 88.38 86 TYR A C 1
ATOM 695 O O . TYR A 1 86 ? 16.758 -9.623 -37.614 1.00 88.38 86 TYR A O 1
ATOM 703 N N . LEU A 1 87 ? 14.647 -9.109 -36.988 1.00 88.06 87 LEU A N 1
ATOM 704 C CA . LEU A 1 87 ? 14.584 -9.961 -35.810 1.00 88.06 87 LEU A CA 1
ATOM 705 C C . LEU A 1 87 ? 13.620 -11.125 -36.035 1.00 88.06 87 LEU A C 1
ATOM 707 O O . LEU A 1 87 ? 12.454 -10.947 -36.373 1.00 88.06 87 LEU A O 1
ATOM 711 N N . ILE A 1 88 ? 14.116 -12.336 -35.801 1.00 87.38 88 ILE A N 1
ATOM 712 C CA . ILE A 1 88 ? 13.334 -13.569 -35.857 1.00 87.38 88 ILE A CA 1
ATOM 713 C C . ILE A 1 88 ? 13.102 -14.029 -34.423 1.00 87.38 88 ILE A C 1
ATOM 715 O O . ILE A 1 88 ? 14.061 -14.224 -33.674 1.00 87.38 88 ILE A O 1
ATOM 719 N N . LYS A 1 89 ? 11.836 -14.206 -34.034 1.00 83.94 89 LYS A N 1
ATOM 720 C CA . LYS A 1 89 ? 11.487 -14.739 -32.713 1.00 83.94 89 LYS A CA 1
ATOM 721 C C . LYS A 1 89 ? 12.039 -16.159 -32.601 1.00 83.94 89 LYS A C 1
ATOM 723 O O . LYS A 1 89 ? 11.658 -17.025 -33.385 1.00 83.94 89 LYS A O 1
ATOM 728 N N . SER A 1 90 ? 12.952 -16.385 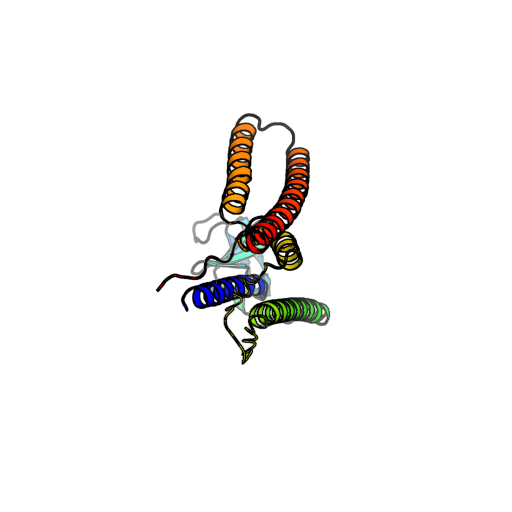-31.659 1.00 78.06 90 SER A N 1
ATOM 729 C CA . SER A 1 90 ? 13.451 -17.729 -31.373 1.00 78.06 90 SER A CA 1
ATOM 730 C C . SER A 1 90 ? 12.608 -18.326 -30.250 1.00 78.06 90 SER A C 1
ATOM 732 O O . SER A 1 90 ? 12.333 -17.616 -29.280 1.00 78.06 90 SER A O 1
ATOM 734 N N . PRO A 1 91 ? 12.207 -19.609 -30.325 1.00 64.88 91 PRO A N 1
ATOM 735 C CA . PRO A 1 91 ? 11.746 -20.301 -29.132 1.00 64.88 91 PRO A CA 1
ATOM 736 C C . PRO A 1 91 ? 12.871 -20.249 -28.095 1.00 64.88 91 PRO A C 1
ATOM 738 O O . PRO A 1 91 ? 14.053 -20.367 -28.439 1.00 64.88 91 PRO A O 1
ATOM 741 N N . ASN A 1 92 ? 12.492 -19.980 -26.851 1.00 54.72 92 ASN A N 1
ATOM 742 C CA . ASN A 1 92 ? 13.428 -19.895 -25.750 1.00 54.72 92 ASN A CA 1
ATOM 743 C C . ASN A 1 92 ? 13.977 -21.305 -25.466 1.00 54.72 92 ASN A C 1
ATOM 745 O O . ASN A 1 92 ? 13.227 -22.168 -25.019 1.00 54.72 92 ASN A O 1
ATOM 749 N N . ILE A 1 93 ? 15.243 -21.558 -25.808 1.00 53.00 93 ILE A N 1
ATOM 750 C CA . ILE A 1 93 ? 15.957 -22.787 -25.438 1.00 53.00 93 ILE A CA 1
ATOM 751 C C . ILE A 1 93 ? 16.977 -22.368 -24.381 1.00 53.00 93 ILE A C 1
ATOM 753 O O . ILE A 1 93 ? 18.133 -22.070 -24.687 1.00 53.00 93 ILE A O 1
ATOM 757 N N . ASP A 1 94 ? 16.501 -22.274 -23.142 1.00 47.12 94 ASP A N 1
ATOM 758 C CA . ASP A 1 94 ? 17.314 -21.995 -21.964 1.00 47.12 94 ASP A CA 1
ATOM 759 C C . ASP A 1 94 ? 18.098 -23.262 -21.579 1.00 47.12 94 ASP A C 1
ATOM 761 O O . ASP A 1 94 ? 17.667 -24.051 -20.746 1.00 47.12 94 ASP A O 1
ATOM 765 N N . ASN A 1 95 ? 19.287 -23.468 -22.154 1.00 47.47 95 ASN A N 1
ATOM 766 C CA . ASN A 1 95 ? 20.235 -24.488 -21.672 1.00 47.47 95 ASN A CA 1
ATOM 767 C C . ASN A 1 95 ? 21.008 -24.012 -20.424 1.00 47.47 95 ASN A C 1
ATOM 769 O O . ASN A 1 95 ? 22.231 -24.138 -20.344 1.00 47.47 95 ASN A O 1
ATOM 773 N N . SER A 1 96 ? 20.306 -23.459 -19.436 1.00 41.06 96 SER A N 1
ATOM 774 C CA . SER A 1 96 ? 20.866 -23.200 -18.110 1.00 41.06 96 SER A CA 1
ATOM 775 C C . SER A 1 96 ? 19.775 -23.281 -17.039 1.00 41.06 96 SER A C 1
ATOM 777 O O . SER A 1 96 ? 19.023 -22.332 -16.841 1.00 41.06 96 SER A O 1
ATOM 779 N N . ASN A 1 97 ? 19.756 -24.428 -16.353 1.00 44.19 97 ASN A N 1
ATOM 780 C CA . ASN A 1 97 ? 19.162 -24.720 -15.043 1.00 44.19 97 ASN A CA 1
ATOM 781 C C . ASN A 1 97 ? 17.658 -24.413 -14.876 1.00 44.19 97 ASN A C 1
ATOM 783 O O . ASN A 1 97 ? 17.262 -23.425 -14.260 1.00 44.19 97 ASN A O 1
ATOM 787 N N . GLU A 1 98 ? 16.826 -25.355 -15.331 1.00 44.84 98 GLU A N 1
ATOM 788 C CA . GLU A 1 98 ? 15.358 -25.393 -15.185 1.00 44.84 98 GLU A CA 1
ATOM 789 C C . GLU A 1 98 ? 14.839 -25.419 -13.725 1.00 44.84 98 GLU A C 1
ATOM 791 O O . GLU A 1 98 ? 13.647 -25.209 -13.481 1.00 44.84 98 GLU A O 1
ATOM 796 N N . GLU A 1 99 ? 15.699 -25.624 -12.724 1.00 46.72 99 GLU A N 1
ATOM 797 C CA . GLU A 1 99 ? 15.267 -25.726 -11.323 1.00 46.72 99 GLU A CA 1
ATOM 798 C C . GLU A 1 99 ? 14.998 -24.359 -10.658 1.00 46.72 99 GLU A C 1
ATOM 800 O O . GLU A 1 99 ? 14.065 -24.237 -9.869 1.00 46.72 99 GLU A O 1
ATOM 805 N N . GLU A 1 100 ? 15.718 -23.280 -10.987 1.00 45.25 100 GLU A N 1
ATOM 806 C CA . GLU A 1 100 ? 15.635 -22.033 -10.195 1.00 45.25 100 GLU A CA 1
ATOM 807 C C . GLU A 1 100 ? 14.393 -21.171 -10.517 1.00 45.25 100 GLU A C 1
ATOM 809 O O . GLU A 1 100 ? 13.807 -20.537 -9.631 1.00 45.25 100 GLU A O 1
ATOM 814 N N . ILE A 1 101 ? 13.916 -21.200 -11.768 1.00 50.81 101 ILE A N 1
ATOM 815 C CA . ILE A 1 101 ? 12.752 -20.412 -12.222 1.00 50.81 101 ILE A CA 1
ATOM 816 C C . ILE A 1 101 ? 11.438 -21.022 -11.711 1.00 50.81 101 ILE A C 1
ATOM 818 O O . ILE A 1 101 ? 10.531 -20.291 -11.296 1.00 50.81 101 ILE A O 1
ATOM 822 N N . THR A 1 102 ? 11.332 -22.357 -11.677 1.00 44.94 102 THR A N 1
ATOM 823 C CA . THR A 1 102 ? 10.179 -23.037 -11.065 1.00 44.94 102 THR A CA 1
ATOM 824 C C . THR A 1 102 ? 10.153 -22.805 -9.558 1.00 44.94 102 THR A C 1
ATOM 826 O O . THR A 1 102 ? 9.071 -22.585 -9.009 1.00 44.94 102 THR A O 1
ATOM 829 N N . ILE A 1 103 ? 11.330 -22.734 -8.913 1.00 50.97 103 ILE A N 1
ATOM 830 C CA . ILE A 1 103 ? 11.454 -22.467 -7.480 1.00 50.97 103 ILE A CA 1
ATOM 831 C C . ILE A 1 103 ? 10.965 -21.073 -7.093 1.00 50.97 103 ILE A C 1
ATOM 833 O O . ILE A 1 103 ? 10.138 -20.914 -6.188 1.00 50.97 103 ILE A O 1
ATOM 837 N N . HIS A 1 104 ? 11.434 -20.049 -7.804 1.00 51.16 104 HIS A N 1
ATOM 838 C CA . HIS A 1 104 ? 11.022 -18.676 -7.544 1.00 51.16 104 HIS A CA 1
ATOM 839 C C . HIS A 1 104 ? 9.526 -18.475 -7.827 1.00 51.16 104 HIS A C 1
ATOM 841 O O . HIS A 1 104 ? 8.817 -17.891 -7.004 1.00 51.16 104 HIS A O 1
ATOM 847 N N . ASN A 1 105 ? 9.012 -19.030 -8.931 1.00 53.12 105 ASN A N 1
ATOM 848 C CA . ASN A 1 105 ? 7.594 -18.932 -9.273 1.00 53.12 105 ASN A CA 1
ATOM 849 C C . ASN A 1 105 ? 6.708 -19.687 -8.277 1.00 53.12 105 ASN A C 1
ATOM 851 O O . ASN A 1 105 ? 5.734 -19.103 -7.806 1.00 53.12 105 ASN A O 1
ATOM 855 N N . TYR A 1 106 ? 7.046 -20.920 -7.865 1.00 55.16 106 TYR A N 1
ATOM 856 C CA . TYR A 1 106 ? 6.249 -21.608 -6.843 1.00 55.16 106 TYR A CA 1
ATOM 857 C C . TYR A 1 106 ? 6.320 -20.881 -5.506 1.00 55.16 106 TYR A C 1
ATOM 859 O O . TYR A 1 106 ? 5.327 -20.859 -4.792 1.00 55.16 106 TYR A O 1
ATOM 867 N N . LYS A 1 107 ? 7.457 -20.275 -5.138 1.00 52.12 107 LYS A N 1
ATOM 868 C CA . LYS A 1 107 ? 7.599 -19.570 -3.857 1.00 52.12 107 LYS A CA 1
ATOM 869 C C . LYS A 1 107 ? 6.796 -18.270 -3.846 1.00 52.12 107 LYS A C 1
ATOM 871 O O . LYS A 1 107 ? 6.162 -17.959 -2.839 1.00 52.12 107 LYS A O 1
ATOM 876 N N . VAL A 1 108 ? 6.760 -17.556 -4.972 1.00 58.59 108 VAL A N 1
ATOM 877 C CA . VAL A 1 108 ? 5.911 -16.372 -5.174 1.00 58.59 108 VAL A CA 1
ATOM 878 C C . VAL A 1 108 ? 4.430 -16.759 -5.199 1.00 58.59 108 VAL A C 1
ATOM 880 O O . VAL A 1 108 ? 3.634 -16.131 -4.505 1.00 58.59 108 VAL A O 1
ATOM 883 N N . ILE A 1 109 ? 4.055 -17.826 -5.911 1.00 57.72 109 ILE A N 1
ATOM 884 C CA . ILE A 1 109 ? 2.670 -18.325 -5.986 1.00 57.72 109 ILE A CA 1
ATOM 885 C C . ILE A 1 109 ? 2.213 -18.883 -4.631 1.00 57.72 109 ILE A C 1
ATOM 887 O O . ILE A 1 109 ? 1.088 -18.619 -4.209 1.00 57.72 109 ILE A O 1
ATOM 891 N N . ALA A 1 110 ? 3.075 -19.598 -3.907 1.00 59.12 110 ALA A N 1
ATOM 892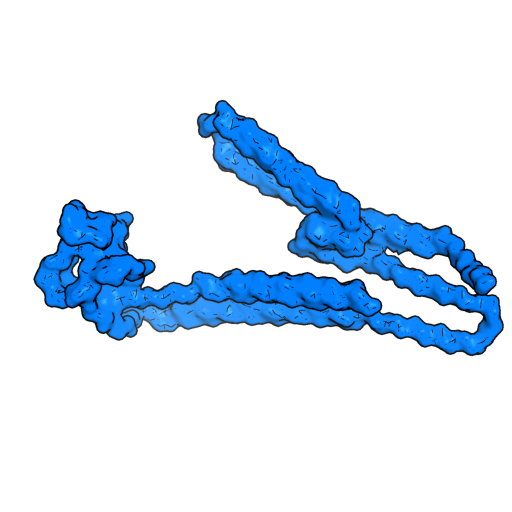 C CA . ALA A 1 110 ? 2.800 -20.107 -2.565 1.00 59.12 110 ALA A CA 1
ATOM 893 C C . ALA A 1 110 ? 2.688 -18.964 -1.549 1.00 59.12 110 ALA A C 1
ATOM 895 O O . ALA A 1 110 ? 1.773 -18.971 -0.729 1.00 59.12 110 ALA A O 1
ATOM 896 N N . GLY A 1 111 ? 3.557 -17.951 -1.634 1.00 59.22 111 GLY A N 1
ATOM 897 C CA . GLY A 1 111 ? 3.473 -16.740 -0.815 1.00 59.22 111 GLY A CA 1
ATOM 898 C C . GLY A 1 111 ? 2.189 -15.949 -1.078 1.00 59.22 111 GLY A C 1
ATOM 899 O O . GLY A 1 111 ? 1.482 -15.596 -0.135 1.00 59.22 111 GLY A O 1
ATOM 900 N N . ALA A 1 112 ? 1.833 -15.743 -2.349 1.00 57.88 112 ALA A N 1
ATOM 901 C CA . ALA A 1 112 ? 0.583 -15.096 -2.744 1.00 57.88 112 ALA A CA 1
ATOM 902 C C . ALA A 1 112 ? -0.641 -15.900 -2.274 1.00 57.88 112 ALA A C 1
ATOM 904 O O . ALA A 1 112 ? -1.564 -15.333 -1.693 1.00 57.88 112 ALA A O 1
ATOM 905 N N . SER A 1 113 ? -0.617 -17.227 -2.428 1.00 68.44 113 SER A N 1
ATOM 906 C CA . SER A 1 113 ? -1.687 -18.117 -1.962 1.00 68.44 113 SER A CA 1
ATOM 907 C C . SER A 1 113 ? -1.837 -18.081 -0.440 1.00 68.44 113 SER A C 1
ATOM 909 O O . SER A 1 113 ? -2.956 -17.991 0.057 1.00 68.44 113 SER A O 1
ATOM 911 N N . LEU A 1 114 ? -0.735 -18.068 0.319 1.00 70.81 114 LEU A N 1
ATOM 912 C CA . LEU A 1 114 ? -0.762 -17.975 1.781 1.00 70.81 114 LEU A CA 1
ATOM 913 C C . LEU A 1 114 ? -1.338 -16.633 2.254 1.00 70.81 114 LEU A C 1
ATOM 915 O O . LEU A 1 114 ? -2.141 -16.610 3.183 1.00 70.81 114 LEU A O 1
ATOM 919 N N . ILE A 1 115 ? -0.981 -15.527 1.593 1.00 67.31 115 ILE A N 1
ATOM 920 C CA . ILE A 1 115 ? -1.521 -14.189 1.880 1.00 67.31 115 ILE A CA 1
ATOM 921 C C . ILE A 1 115 ? -3.022 -14.131 1.559 1.00 67.31 115 ILE A C 1
ATOM 923 O O . ILE A 1 115 ? -3.803 -13.612 2.360 1.00 67.31 115 ILE A O 1
ATOM 927 N N . ILE A 1 116 ? -3.458 -14.708 0.435 1.00 66.56 116 ILE A N 1
ATOM 928 C CA . ILE A 1 116 ? -4.881 -14.807 0.064 1.00 66.56 116 ILE A CA 1
ATOM 929 C C . ILE A 1 116 ? -5.650 -15.662 1.086 1.00 66.56 116 ILE A C 1
ATOM 931 O O . ILE A 1 116 ? -6.737 -15.288 1.523 1.00 66.56 116 ILE A O 1
ATOM 935 N N . ILE A 1 117 ? -5.071 -16.773 1.545 1.00 72.75 117 ILE A N 1
ATOM 936 C CA . ILE A 1 117 ? -5.673 -17.634 2.571 1.00 72.75 117 ILE A CA 1
ATOM 937 C C . ILE A 1 117 ? -5.748 -16.903 3.920 1.00 72.75 117 ILE A C 1
ATOM 939 O O . ILE A 1 117 ? -6.809 -16.899 4.546 1.00 72.75 117 ILE A O 1
ATOM 943 N N . LEU A 1 118 ? -4.679 -16.227 4.360 1.00 70.00 118 LEU A N 1
ATOM 944 C CA . LEU A 1 118 ? -4.674 -15.452 5.609 1.00 70.00 118 LEU A CA 1
ATOM 945 C C . LEU A 1 118 ? -5.698 -14.317 5.570 1.00 70.00 118 LEU A C 1
ATOM 947 O O . LEU A 1 118 ? -6.429 -14.110 6.537 1.00 70.00 118 LEU A O 1
ATOM 951 N N . THR A 1 119 ? -5.779 -13.594 4.455 1.00 65.81 119 THR A N 1
ATOM 952 C CA . THR A 1 119 ? -6.753 -12.509 4.293 1.00 65.81 119 THR A CA 1
ATOM 953 C C . THR A 1 119 ? -8.179 -13.050 4.282 1.00 65.81 119 THR A C 1
ATOM 955 O O . THR A 1 119 ? -9.032 -12.496 4.973 1.00 65.81 119 THR A O 1
ATOM 958 N N . PHE A 1 120 ? -8.443 -14.183 3.625 1.00 69.06 120 PHE A N 1
ATOM 959 C CA . PHE A 1 120 ? -9.752 -14.838 3.672 1.00 69.06 120 PHE A CA 1
ATOM 960 C C . PHE A 1 120 ? -10.114 -15.318 5.086 1.00 69.06 120 PHE A C 1
ATOM 962 O O . PHE A 1 120 ? -11.250 -15.137 5.525 1.00 69.06 120 PHE A O 1
ATOM 969 N N . ILE A 1 121 ? -9.150 -15.859 5.842 1.00 72.38 121 ILE A N 1
ATOM 970 C CA . ILE A 1 121 ? -9.325 -16.242 7.253 1.00 72.38 121 ILE A CA 1
ATOM 971 C C . ILE A 1 121 ? -9.645 -15.011 8.110 1.00 72.38 121 ILE A C 1
ATOM 973 O O . ILE A 1 121 ? -10.612 -15.041 8.869 1.00 72.38 121 ILE A O 1
ATOM 977 N N . ILE A 1 122 ? -8.906 -13.908 7.960 1.00 63.84 122 ILE A N 1
ATOM 978 C CA . ILE A 1 122 ? -9.142 -12.653 8.695 1.00 63.84 122 ILE A CA 1
ATOM 979 C C . ILE A 1 122 ? -10.527 -12.074 8.361 1.00 63.84 122 ILE A C 1
ATOM 981 O O . ILE A 1 122 ? -11.265 -11.666 9.260 1.00 63.84 122 ILE A O 1
ATOM 985 N N . VAL A 1 123 ? -10.932 -12.100 7.088 1.00 59.88 123 VAL A N 1
ATOM 986 C CA . VAL A 1 123 ? -12.266 -11.667 6.642 1.00 59.88 123 VAL A CA 1
ATOM 987 C C . VAL A 1 123 ? -13.363 -12.569 7.209 1.00 59.88 123 VAL A C 1
ATOM 989 O O . VAL A 1 123 ? -14.380 -12.068 7.697 1.00 59.88 123 VAL A O 1
ATOM 992 N N . LYS A 1 124 ? -13.163 -13.892 7.211 1.00 64.25 124 LYS A N 1
ATOM 993 C CA . LYS A 1 124 ? -14.110 -14.862 7.781 1.00 64.25 124 LYS A CA 1
ATOM 994 C C . LYS A 1 124 ? -14.232 -14.695 9.299 1.00 64.25 124 LYS A C 1
ATOM 996 O O . LYS A 1 124 ? -15.350 -14.694 9.812 1.00 64.25 124 LYS A O 1
ATOM 1001 N N . LEU A 1 125 ? -13.124 -14.444 10.001 1.00 53.41 125 LEU A N 1
ATOM 1002 C CA . LEU A 1 125 ? -13.109 -14.096 11.427 1.00 53.41 125 LEU A CA 1
ATOM 1003 C C . LEU A 1 125 ? -13.881 -12.797 11.704 1.00 53.41 125 LEU A C 1
ATOM 1005 O O . LEU A 1 125 ? -14.636 -12.725 12.674 1.00 53.41 125 LEU A O 1
ATOM 1009 N N . PHE A 1 126 ? -13.767 -11.796 10.827 1.00 54.62 126 PHE A N 1
ATOM 1010 C CA . PHE A 1 126 ? -14.490 -10.529 10.962 1.00 54.62 126 PHE A CA 1
ATOM 1011 C C . PHE A 1 126 ? -15.988 -10.649 10.626 1.00 54.62 126 PHE A C 1
ATOM 1013 O O . PHE A 1 126 ? -16.820 -9.964 11.224 1.00 54.62 126 PHE A O 1
ATOM 1020 N N . SER A 1 127 ? -16.347 -11.548 9.704 1.00 54.16 127 SER A N 1
ATOM 1021 C CA . SER A 1 127 ? -17.737 -11.858 9.341 1.00 54.16 127 SER A CA 1
ATOM 1022 C C . SER A 1 127 ? -18.454 -12.692 10.417 1.00 54.16 127 SER A C 1
ATOM 1024 O O . SER A 1 127 ? -19.662 -12.562 10.609 1.00 54.16 127 SER A O 1
ATOM 1026 N N . SER A 1 128 ? -17.718 -13.513 11.175 1.00 45.28 128 SER A N 1
ATOM 1027 C CA . SER A 1 128 ? -18.301 -14.548 12.037 1.00 45.28 128 SER A CA 1
ATOM 1028 C C . SER A 1 128 ? -18.821 -14.095 13.412 1.00 45.28 128 SER A C 1
ATOM 1030 O O . SER A 1 128 ? -19.376 -14.930 14.125 1.00 45.28 128 SER A O 1
ATOM 1032 N N . LYS A 1 129 ? -18.705 -12.830 13.845 1.00 53.78 129 LYS A N 1
ATOM 1033 C CA . LYS A 1 129 ? -19.129 -12.463 15.220 1.00 53.78 129 LYS A CA 1
ATOM 1034 C C . LYS A 1 129 ? -20.104 -11.296 15.316 1.00 53.78 129 LYS A C 1
ATOM 1036 O O . LYS A 1 129 ? -19.813 -10.257 15.907 1.00 53.78 129 LYS A O 1
ATOM 1041 N N . ASN A 1 130 ? -21.314 -11.539 14.816 1.00 47.28 130 ASN A N 1
ATOM 1042 C CA . ASN A 1 130 ? -22.543 -10.868 15.247 1.00 47.28 130 ASN A CA 1
ATOM 1043 C C . ASN A 1 130 ? -23.695 -11.890 15.349 1.00 47.28 130 ASN A C 1
ATOM 1045 O O . ASN A 1 130 ? -24.720 -11.745 14.692 1.00 47.28 130 ASN A O 1
ATOM 1049 N N . ARG A 1 131 ? -23.536 -12.932 16.179 1.00 41.09 131 ARG A N 1
ATOM 1050 C CA . ARG A 1 131 ? -24.707 -13.585 16.780 1.00 41.09 131 ARG A CA 1
ATOM 1051 C C . ARG A 1 131 ? -25.197 -12.655 17.883 1.00 41.09 131 ARG A C 1
ATOM 1053 O O . ARG A 1 131 ? -24.524 -12.481 18.894 1.00 41.09 131 ARG A O 1
ATOM 1060 N N . THR A 1 132 ? -26.305 -11.978 17.628 1.00 39.31 132 THR A N 1
ATOM 1061 C CA . THR A 1 132 ? -27.160 -11.456 18.687 1.00 39.31 132 THR A CA 1
ATOM 1062 C C . THR A 1 132 ? -27.812 -12.670 19.333 1.00 39.31 132 THR A C 1
ATOM 1064 O O . THR A 1 132 ? -28.735 -13.241 18.756 1.00 39.31 132 THR A O 1
ATOM 1067 N N . GLU A 1 133 ? -27.290 -13.116 20.471 1.00 41.78 133 GLU A N 1
ATOM 1068 C CA . GLU A 1 133 ? -28.086 -13.953 21.364 1.00 41.78 133 GLU A CA 1
ATOM 1069 C C . GLU A 1 133 ? -29.180 -13.055 21.936 1.00 41.78 133 GLU A C 1
ATOM 1071 O O . GLU A 1 133 ? -28.920 -12.135 22.709 1.00 41.78 133 GLU A O 1
ATOM 1076 N N . ILE A 1 134 ? -30.397 -13.257 21.438 1.00 41.00 134 ILE A N 1
ATOM 1077 C CA . ILE A 1 134 ? -31.608 -12.700 22.022 1.00 41.00 134 ILE A CA 1
ATOM 1078 C C . ILE A 1 134 ? -31.960 -13.679 23.140 1.00 41.00 134 ILE A C 1
ATOM 1080 O O . ILE A 1 134 ? -32.519 -14.740 22.870 1.00 41.00 134 ILE A O 1
ATOM 1084 N N . ILE A 1 135 ? -31.564 -13.374 24.375 1.00 42.00 135 ILE A N 1
ATOM 1085 C CA . ILE A 1 135 ? -32.092 -14.092 25.536 1.00 42.00 135 ILE A CA 1
ATOM 1086 C C . ILE A 1 135 ? -33.533 -13.609 25.684 1.00 42.00 135 ILE A C 1
ATOM 1088 O O . ILE A 1 135 ? -33.787 -12.478 26.092 1.00 42.00 135 ILE A O 1
ATOM 1092 N N . HIS A 1 136 ? -34.472 -14.439 25.239 1.00 37.06 136 HIS A N 1
ATOM 1093 C CA . HIS A 1 136 ? -35.888 -14.240 25.495 1.00 37.06 136 HIS A CA 1
ATOM 1094 C C . HIS A 1 136 ? -36.154 -14.720 26.921 1.00 37.06 136 HIS A C 1
ATOM 1096 O O . HIS A 1 136 ? -36.497 -15.880 27.127 1.00 37.06 136 HIS A O 1
ATOM 1102 N N . ASP A 1 137 ? -35.964 -13.845 27.904 1.00 43.25 137 ASP A N 1
ATOM 1103 C CA . ASP A 1 137 ? -36.375 -14.150 29.270 1.00 43.25 137 ASP A CA 1
ATOM 1104 C C . ASP A 1 137 ? -37.891 -13.932 29.386 1.00 43.25 137 ASP A C 1
ATOM 1106 O O . ASP A 1 137 ? -38.408 -12.856 29.063 1.00 43.25 137 ASP A O 1
ATOM 1110 N N . GLN A 1 138 ? -38.629 -14.984 29.740 1.00 45.16 138 GLN A N 1
ATOM 1111 C CA . GLN A 1 138 ? -40.051 -14.886 30.051 1.00 45.16 138 GLN A CA 1
ATOM 1112 C C . GLN A 1 138 ? -40.204 -14.641 31.552 1.00 45.16 138 GLN A C 1
ATOM 1114 O O . GLN A 1 138 ? -40.172 -15.580 32.338 1.00 45.16 138 GLN A O 1
ATOM 1119 N N . GLY A 1 139 ? -40.422 -13.383 31.945 1.00 41.56 139 GLY A N 1
ATOM 1120 C CA . GLY A 1 139 ? -40.847 -13.057 33.308 1.00 41.56 139 GLY A CA 1
ATOM 1121 C C . GLY A 1 139 ? -40.576 -11.615 33.740 1.00 41.56 139 GLY A C 1
ATOM 1122 O O . GLY A 1 139 ? -39.443 -11.255 34.007 1.00 41.56 139 GLY A O 1
ATOM 1123 N N . LEU A 1 140 ? -41.651 -10.827 33.850 1.00 40.84 140 LEU A N 1
ATOM 1124 C CA . LEU A 1 140 ? -41.812 -9.584 34.627 1.00 40.84 140 LEU A CA 1
ATOM 1125 C C . LEU A 1 140 ? -40.806 -8.414 34.425 1.00 40.84 140 LEU A C 1
ATOM 1127 O O . LEU A 1 140 ? -39.737 -8.341 35.015 1.00 40.84 140 LEU A O 1
ATOM 1131 N N . HIS A 1 141 ? -41.256 -7.420 33.648 1.00 36.66 141 HIS A N 1
ATOM 1132 C CA . HIS A 1 141 ? -40.923 -5.985 33.698 1.00 36.66 141 HIS A CA 1
ATOM 1133 C C . HIS A 1 141 ? -39.499 -5.537 34.095 1.00 36.66 141 HIS A C 1
ATOM 1135 O O . HIS A 1 141 ? -39.365 -4.699 34.972 1.00 36.66 141 HIS A O 1
ATOM 1141 N N . HIS A 1 142 ? -38.460 -5.922 33.351 1.00 32.50 142 HIS A N 1
ATOM 1142 C CA . HIS A 1 142 ? -37.345 -5.014 33.031 1.00 32.50 142 HIS A CA 1
ATOM 1143 C C . HIS A 1 142 ? -36.694 -5.441 31.708 1.00 32.50 142 HIS A C 1
ATOM 1145 O O . HIS A 1 142 ? -35.994 -6.446 31.636 1.00 32.50 142 HIS A O 1
ATOM 1151 N N . GLN A 1 143 ? -36.912 -4.680 30.629 1.00 40.97 143 GLN A N 1
ATOM 1152 C CA . GLN A 1 143 ? -36.134 -4.860 29.401 1.00 40.97 143 GLN A CA 1
ATOM 1153 C C . GLN A 1 143 ? -34.690 -4.416 29.659 1.00 40.97 143 GLN A C 1
ATOM 1155 O O . GLN A 1 143 ? -34.383 -3.224 29.649 1.00 40.97 143 GLN A O 1
ATOM 1160 N N . GLN A 1 144 ? -33.787 -5.370 29.878 1.00 46.19 144 GLN A N 1
ATOM 1161 C CA . GLN A 1 144 ? -32.356 -5.092 29.930 1.00 46.19 144 GLN A CA 1
ATOM 1162 C C . GLN A 1 144 ? -31.836 -4.901 28.498 1.00 46.19 144 GLN A C 1
ATOM 1164 O O . GLN A 1 144 ? -31.626 -5.854 27.748 1.00 46.19 144 GLN A O 1
ATOM 1169 N N . ILE A 1 145 ? -31.639 -3.646 28.087 1.00 54.62 145 ILE A N 1
ATOM 1170 C CA . ILE A 1 145 ? -30.967 -3.332 26.823 1.00 54.62 145 ILE A CA 1
ATOM 1171 C C . ILE A 1 145 ? -29.485 -3.686 27.001 1.00 54.62 145 ILE A C 1
ATOM 1173 O O . ILE A 1 145 ? -28.705 -2.893 27.522 1.00 54.62 145 ILE A O 1
ATOM 1177 N N . VAL A 1 146 ? -29.075 -4.889 26.591 1.00 56.41 146 VAL A N 1
ATOM 1178 C CA . VAL A 1 146 ? -27.659 -5.285 26.610 1.00 56.41 146 VAL A CA 1
ATOM 1179 C C . VAL A 1 146 ? -26.925 -4.541 25.490 1.00 56.41 146 VAL A C 1
ATOM 1181 O O . VAL A 1 146 ? -26.917 -4.947 24.326 1.00 56.41 146 VAL A O 1
ATOM 1184 N N . ILE A 1 147 ? -26.314 -3.405 25.827 1.00 61.84 147 ILE A N 1
ATOM 1185 C CA . ILE A 1 147 ? -25.534 -2.601 24.883 1.00 61.84 147 ILE A CA 1
ATOM 1186 C C . ILE A 1 147 ? -24.189 -3.307 24.629 1.00 61.84 147 ILE A C 1
ATOM 1188 O O . ILE A 1 147 ? -23.373 -3.493 25.531 1.00 61.84 147 ILE A O 1
ATOM 1192 N N . LYS A 1 148 ? -23.938 -3.712 23.377 1.00 66.81 148 LYS A N 1
ATOM 1193 C CA . LYS A 1 148 ? -22.733 -4.468 22.997 1.00 66.81 148 LYS A CA 1
ATOM 1194 C C . LYS A 1 148 ? -21.455 -3.636 23.178 1.00 66.81 148 LYS A C 1
ATOM 1196 O O . LYS A 1 148 ? -21.247 -2.645 22.476 1.00 66.81 148 LYS A O 1
ATOM 1201 N N . GLN A 1 149 ? -20.555 -4.103 24.040 1.00 79.69 149 GLN A N 1
ATOM 1202 C CA . GLN A 1 149 ? -19.226 -3.518 24.229 1.00 79.69 149 GLN A CA 1
ATOM 1203 C C . GLN A 1 149 ? -18.308 -3.756 23.019 1.00 79.69 149 GLN A C 1
ATOM 1205 O O . GLN A 1 149 ? -18.385 -4.774 22.321 1.00 79.69 149 GLN A O 1
ATOM 1210 N N . LYS A 1 150 ? -17.401 -2.810 22.761 1.00 78.69 150 LYS A N 1
ATOM 1211 C CA . LYS A 1 150 ? -16.369 -2.930 21.725 1.00 78.69 150 LYS A CA 1
ATOM 1212 C C . LYS A 1 150 ? -15.189 -3.745 22.263 1.00 78.69 150 LYS A C 1
ATOM 1214 O O . LYS A 1 150 ? -14.692 -3.485 23.353 1.00 78.69 150 LYS A O 1
ATOM 1219 N N . SER A 1 151 ? -14.684 -4.698 21.479 1.00 86.62 151 SER A N 1
ATOM 1220 C CA . SER A 1 151 ? -13.450 -5.418 21.834 1.00 86.62 151 SER A CA 1
ATOM 1221 C C . SER A 1 151 ? -12.232 -4.493 21.738 1.00 86.62 151 SER A C 1
ATOM 1223 O O . SER A 1 151 ? -11.918 -3.994 20.656 1.00 86.62 151 SER A O 1
ATOM 1225 N N . VAL A 1 152 ? -11.542 -4.293 22.865 1.00 85.88 152 VAL A N 1
ATOM 1226 C CA . VAL A 1 152 ? -10.295 -3.513 22.937 1.00 85.88 152 VAL A CA 1
ATOM 1227 C C . VAL A 1 152 ? -9.163 -4.235 22.202 1.00 85.88 152 VAL A C 1
ATOM 1229 O O . VAL A 1 152 ? -8.440 -3.609 21.434 1.00 85.88 152 VAL A O 1
ATOM 1232 N N . GLY A 1 153 ? -9.063 -5.561 22.351 1.00 85.31 153 GLY A N 1
ATOM 1233 C CA . GLY A 1 153 ? -8.062 -6.369 21.646 1.00 85.31 153 GLY A CA 1
ATOM 1234 C C . GLY A 1 153 ? -8.195 -6.276 20.126 1.00 85.31 153 GLY A C 1
ATOM 1235 O O . GLY A 1 153 ? -7.200 -6.099 19.431 1.00 85.31 153 GLY A O 1
ATOM 1236 N N . LEU A 1 154 ? -9.427 -6.290 19.602 1.00 85.44 154 LEU A N 1
ATOM 1237 C CA . LEU A 1 154 ? -9.651 -6.119 18.165 1.00 85.44 154 LEU A CA 1
ATOM 1238 C C . LEU A 1 154 ? -9.208 -4.731 17.675 1.00 85.44 154 LEU A C 1
ATOM 1240 O O . LEU A 1 154 ? -8.647 -4.630 16.588 1.00 85.44 154 LEU A O 1
ATOM 1244 N N . ALA A 1 155 ? -9.421 -3.678 18.472 1.00 87.56 155 ALA A N 1
ATOM 1245 C CA . ALA A 1 155 ? -8.946 -2.334 18.141 1.00 87.56 155 ALA A CA 1
ATOM 1246 C C . ALA A 1 155 ? -7.410 -2.279 18.075 1.00 87.56 155 ALA A C 1
ATOM 1248 O O . ALA A 1 155 ? -6.866 -1.735 17.121 1.00 87.56 155 ALA A O 1
ATOM 1249 N N . ILE A 1 156 ? -6.722 -2.903 19.038 1.00 90.19 156 ILE A N 1
ATOM 1250 C CA . ILE A 1 156 ? -5.254 -2.991 19.068 1.00 90.19 156 ILE A CA 1
ATOM 1251 C C . ILE A 1 156 ? -4.725 -3.730 17.838 1.00 90.19 156 ILE A C 1
ATOM 1253 O O . ILE A 1 156 ? -3.847 -3.210 17.160 1.00 90.19 156 ILE A O 1
ATOM 1257 N N . VAL A 1 157 ? -5.276 -4.904 17.511 1.00 90.94 157 VAL A N 1
ATOM 1258 C CA . VAL A 1 157 ? -4.831 -5.707 16.356 1.00 90.94 157 VAL A CA 1
ATOM 1259 C C . VAL A 1 157 ? -5.039 -4.954 15.040 1.00 90.94 157 VAL A C 1
ATOM 1261 O O . VAL A 1 157 ? -4.160 -4.947 14.182 1.00 90.94 157 VAL A O 1
ATOM 1264 N N . LEU A 1 158 ? -6.179 -4.277 14.884 1.00 87.62 158 LEU A N 1
ATOM 1265 C CA . LEU A 1 158 ? -6.460 -3.480 13.689 1.00 87.62 158 LEU A CA 1
ATOM 1266 C C . LEU A 1 158 ? -5.495 -2.298 13.554 1.00 87.62 158 LEU A C 1
ATOM 1268 O O . LEU A 1 158 ? -4.996 -2.041 12.462 1.00 87.62 158 LEU A O 1
ATOM 1272 N N . THR A 1 159 ? -5.212 -1.584 14.642 1.00 92.44 159 THR A N 1
ATOM 1273 C CA . THR A 1 159 ? -4.262 -0.463 14.631 1.00 92.44 159 THR A CA 1
ATOM 1274 C C . THR A 1 159 ? -2.814 -0.928 14.482 1.00 92.44 159 THR A C 1
ATOM 1276 O O . THR A 1 159 ? -2.023 -0.252 13.829 1.00 92.44 159 THR A O 1
ATOM 1279 N N . LEU A 1 160 ? -2.465 -2.106 14.997 1.00 92.88 160 LEU A N 1
ATOM 1280 C CA . LEU A 1 160 ? -1.159 -2.716 14.769 1.00 92.88 160 LEU A CA 1
ATOM 1281 C C . LEU A 1 160 ? -0.947 -3.048 13.290 1.00 92.88 160 LEU A C 1
ATOM 1283 O O . LEU A 1 160 ? 0.145 -2.839 12.800 1.00 92.88 160 LEU A O 1
ATOM 1287 N N . LEU A 1 161 ? -1.958 -3.535 12.566 1.00 90.00 161 LEU A N 1
ATOM 1288 C CA . LEU A 1 161 ? -1.799 -3.900 11.150 1.00 90.00 161 LEU A CA 1
ATOM 1289 C C . LEU A 1 161 ? -1.948 -2.714 10.191 1.00 90.00 161 LEU A C 1
ATOM 1291 O O . LEU A 1 161 ? -1.242 -2.635 9.191 1.00 90.00 161 LEU A O 1
ATOM 1295 N N . PHE A 1 162 ? -2.875 -1.799 10.481 1.00 91.69 162 PHE A N 1
ATOM 1296 C CA . PHE A 1 162 ? -3.279 -0.733 9.555 1.00 91.69 162 PHE A CA 1
ATOM 1297 C C . PHE A 1 162 ? -2.946 0.677 10.056 1.00 91.69 162 PHE A C 1
ATOM 1299 O O . PHE A 1 162 ? -3.339 1.667 9.435 1.00 91.69 162 PHE A O 1
ATOM 1306 N N . GLY A 1 163 ? -2.273 0.793 11.203 1.00 91.75 163 GLY A N 1
ATOM 1307 C CA . GLY A 1 163 ? -1.894 2.072 11.792 1.00 91.75 163 GLY A CA 1
ATOM 1308 C C . GLY A 1 163 ? -3.113 2.969 12.063 1.00 91.75 163 GLY A C 1
ATOM 1309 O O . GLY A 1 163 ? -4.117 2.500 12.616 1.00 91.75 163 GLY A O 1
ATOM 1310 N N . PRO A 1 164 ? -3.081 4.248 11.649 1.00 90.69 164 PRO A N 1
ATOM 1311 C CA . PRO A 1 164 ? -4.170 5.206 11.872 1.00 90.69 164 PRO A CA 1
ATOM 1312 C C . PRO A 1 164 ? -5.513 4.778 11.270 1.00 90.69 164 PRO A C 1
ATOM 1314 O O . PRO A 1 164 ? -6.567 5.110 11.810 1.00 90.69 164 PRO A O 1
ATOM 1317 N N . ILE A 1 165 ? -5.502 3.998 10.183 1.00 90.25 165 ILE A N 1
ATOM 1318 C CA . ILE A 1 165 ? -6.728 3.488 9.558 1.00 90.25 165 ILE A CA 1
ATOM 1319 C C . ILE A 1 165 ? -7.421 2.491 10.499 1.00 90.25 165 ILE A C 1
ATOM 1321 O O . ILE A 1 165 ? -8.648 2.486 10.611 1.00 90.25 165 ILE A O 1
ATOM 1325 N N . GLY A 1 166 ? -6.651 1.694 11.245 1.00 89.75 166 GLY A N 1
ATOM 1326 C CA . GLY A 1 166 ? -7.185 0.750 12.228 1.00 89.75 166 GLY A CA 1
ATOM 1327 C C . GLY A 1 166 ? -7.920 1.428 13.392 1.00 89.75 166 GLY A C 1
ATOM 1328 O O . GLY A 1 166 ? -8.896 0.879 13.908 1.00 89.75 166 GLY A O 1
ATOM 1329 N N . MET A 1 167 ? -7.534 2.663 13.750 1.00 91.00 167 MET A N 1
ATOM 1330 C CA . MET A 1 167 ? -8.216 3.448 14.789 1.00 91.00 167 MET A CA 1
ATOM 1331 C C . MET A 1 167 ? -9.670 3.791 14.441 1.00 91.00 167 MET A C 1
ATOM 1333 O O . MET A 1 167 ? -10.463 4.013 15.358 1.00 91.00 167 MET A O 1
ATOM 1337 N N . LEU A 1 168 ? -10.067 3.770 13.161 1.00 89.50 168 LEU A N 1
ATOM 1338 C CA . LEU A 1 168 ? -11.449 4.049 12.741 1.00 89.50 168 LEU A CA 1
ATOM 1339 C C . LEU A 1 168 ? -12.470 3.074 13.347 1.00 89.50 168 LEU A C 1
ATOM 1341 O O . LEU A 1 168 ? -13.656 3.395 13.439 1.00 89.50 168 LEU A O 1
ATOM 1345 N N . TYR A 1 169 ? -12.025 1.898 13.800 1.00 86.06 169 TYR A N 1
ATOM 1346 C CA . TYR A 1 169 ? -12.872 0.959 14.528 1.00 86.06 169 TYR A CA 1
ATOM 1347 C C . TYR A 1 169 ? -13.308 1.494 15.907 1.00 86.06 169 TYR A C 1
ATOM 1349 O O . TYR A 1 169 ? -14.449 1.267 16.330 1.00 86.06 169 TYR A O 1
ATOM 1357 N N . SER A 1 170 ? -12.431 2.218 16.614 1.00 88.12 170 SER A N 1
ATOM 1358 C CA . SER A 1 170 ? -12.710 2.748 17.954 1.00 88.12 170 SER A CA 1
ATOM 1359 C C . SER A 1 170 ? -13.108 4.227 17.940 1.00 88.12 170 SER A C 1
ATOM 1361 O O . SER A 1 170 ? -14.118 4.560 18.568 1.00 88.12 170 SER A O 1
ATOM 1363 N N . THR A 1 171 ? -12.391 5.083 17.197 1.00 89.50 171 THR A N 1
ATOM 1364 C CA . THR A 1 171 ? -12.597 6.540 17.132 1.00 89.50 171 THR A CA 1
ATOM 1365 C C . THR A 1 171 ? -12.386 7.116 15.728 1.00 89.50 171 THR A C 1
ATOM 1367 O O . THR A 1 171 ? -11.322 6.996 15.129 1.00 89.50 171 THR A O 1
ATOM 1370 N N . VAL A 1 172 ? -13.404 7.810 15.208 1.00 88.94 172 VAL A N 1
ATOM 1371 C CA . VAL A 1 172 ? -13.335 8.458 13.885 1.00 88.94 172 VAL A CA 1
ATOM 1372 C C . VAL A 1 172 ? -12.581 9.788 13.955 1.00 88.94 172 VAL A C 1
ATOM 1374 O O . VAL A 1 172 ? -11.707 10.044 13.136 1.00 88.94 172 VAL A O 1
ATOM 1377 N N . ARG A 1 173 ? -12.869 10.624 14.964 1.00 85.81 173 ARG A N 1
ATOM 1378 C CA . ARG A 1 173 ? -12.241 11.951 15.107 1.00 85.81 173 ARG A CA 1
ATOM 1379 C C . ARG A 1 173 ? -10.734 11.846 15.349 1.00 85.81 173 ARG A C 1
ATOM 1381 O O . ARG A 1 173 ? -9.967 12.548 14.703 1.00 85.81 173 ARG A O 1
ATOM 1388 N N . GLY A 1 174 ? -10.319 10.936 16.235 1.00 86.50 174 GLY A N 1
ATOM 1389 C CA . GLY A 1 174 ? -8.900 10.711 16.527 1.00 86.50 174 GLY A CA 1
ATOM 1390 C C . GLY A 1 174 ? -8.131 10.196 15.310 1.00 86.50 174 GLY A C 1
ATOM 1391 O O . GLY A 1 174 ? -7.042 10.682 15.032 1.00 86.50 174 GLY A O 1
ATOM 1392 N N . ALA A 1 175 ? -8.727 9.282 14.536 1.00 89.19 175 ALA A N 1
ATOM 1393 C CA . ALA A 1 175 ? -8.114 8.765 13.314 1.00 89.19 175 ALA A CA 1
ATOM 1394 C C . ALA A 1 175 ? -7.907 9.857 12.250 1.00 89.19 175 ALA A C 1
ATOM 1396 O O . ALA A 1 175 ? -6.855 9.891 11.623 1.00 89.19 175 ALA A O 1
ATOM 1397 N N . ILE A 1 176 ? -8.860 10.782 12.078 1.00 90.00 176 ILE A N 1
ATOM 1398 C CA . ILE A 1 176 ? -8.718 11.905 11.132 1.00 90.00 176 ILE A CA 1
ATOM 1399 C C . ILE A 1 176 ? -7.547 12.809 11.533 1.00 90.00 176 ILE A C 1
ATOM 1401 O O . ILE A 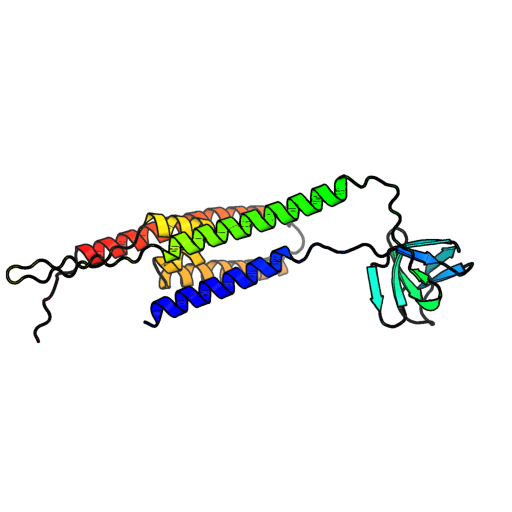1 176 ? -6.709 13.127 10.692 1.00 90.00 176 ILE A O 1
ATOM 1405 N N . ILE A 1 177 ? -7.461 13.182 12.816 1.00 89.38 177 ILE A N 1
ATOM 1406 C CA . ILE A 1 177 ? -6.357 14.004 13.341 1.00 89.38 177 ILE A CA 1
ATOM 1407 C C . ILE A 1 177 ? -5.024 13.289 13.124 1.00 89.38 177 ILE A C 1
ATOM 1409 O O . ILE A 1 177 ? -4.065 13.891 12.645 1.00 89.38 177 ILE A O 1
ATOM 1413 N N . MET A 1 178 ? -4.985 11.993 13.436 1.00 87.81 178 MET A N 1
ATOM 1414 C CA . MET A 1 178 ? -3.783 11.189 13.287 1.00 87.81 178 MET A CA 1
ATOM 1415 C C . MET A 1 178 ? -3.378 11.057 11.827 1.00 87.81 178 MET A C 1
ATOM 1417 O O . MET A 1 178 ? -2.201 11.199 11.560 1.00 87.81 178 MET A O 1
ATOM 1421 N N . ILE A 1 179 ? -4.286 10.886 10.870 1.00 90.19 179 ILE A N 1
ATOM 1422 C CA . ILE A 1 179 ? -3.930 10.825 9.442 1.00 90.19 179 ILE A CA 1
ATOM 1423 C C . ILE A 1 179 ? -3.433 12.182 8.919 1.00 90.19 179 ILE A C 1
ATOM 1425 O O . ILE A 1 179 ? -2.488 12.233 8.132 1.00 90.19 179 ILE A O 1
ATOM 1429 N N . LEU A 1 180 ? -4.050 13.283 9.353 1.00 90.06 180 LEU A N 1
ATOM 1430 C CA . LEU A 1 180 ? -3.753 14.616 8.829 1.00 90.06 180 LEU A CA 1
ATOM 1431 C C . LEU A 1 180 ? -2.431 15.192 9.363 1.00 90.06 180 LEU A C 1
ATOM 1433 O O . LEU A 1 180 ? -1.682 15.810 8.611 1.00 90.06 180 LEU A O 1
ATOM 1437 N N . LEU A 1 181 ? -2.118 14.973 10.642 1.00 87.31 181 LEU A N 1
ATOM 1438 C CA . LEU A 1 181 ? -0.915 15.503 11.294 1.00 87.31 181 LEU A CA 1
ATOM 1439 C C . LEU A 1 181 ? 0.414 15.135 10.587 1.00 87.31 181 LEU A C 1
ATOM 1441 O O . LEU A 1 181 ? 1.179 16.048 10.275 1.00 87.31 181 LEU A O 1
ATOM 1445 N N . PRO A 1 182 ? 0.722 13.856 10.290 1.00 84.88 182 PRO A N 1
ATOM 1446 C CA . PRO A 1 182 ? 1.960 13.477 9.618 1.00 84.88 182 PRO A CA 1
ATOM 1447 C C . PRO A 1 182 ? 1.998 13.963 8.167 1.00 84.88 182 PRO A C 1
ATOM 1449 O O . PRO A 1 182 ? 3.080 14.256 7.671 1.00 84.88 182 PRO A O 1
ATOM 1452 N N . LEU A 1 183 ? 0.847 14.113 7.500 1.00 86.25 183 LEU A N 1
ATOM 1453 C CA . LEU A 1 183 ? 0.781 14.687 6.155 1.00 86.25 183 LEU A CA 1
ATOM 1454 C C . LEU A 1 183 ? 1.245 16.151 6.160 1.00 86.25 183 LEU A C 1
ATOM 1456 O O . LEU A 1 183 ? 2.045 16.552 5.318 1.00 86.25 183 LEU A O 1
ATOM 1460 N N . VAL A 1 184 ? 0.790 16.935 7.143 1.00 87.94 184 VAL A N 1
ATOM 1461 C CA . VAL A 1 184 ? 1.217 18.330 7.320 1.00 87.94 184 VAL A CA 1
ATOM 1462 C C . VAL A 1 184 ? 2.701 18.405 7.690 1.00 87.94 184 VAL A C 1
ATOM 1464 O O . VAL A 1 184 ? 3.436 19.185 7.091 1.00 87.94 184 VAL A O 1
ATOM 1467 N N . LEU A 1 185 ? 3.169 17.566 8.621 1.00 83.25 185 LEU A N 1
ATOM 1468 C CA . LEU A 1 185 ? 4.585 17.524 9.013 1.00 83.25 185 LEU A CA 1
ATOM 1469 C C . LEU A 1 185 ? 5.503 17.133 7.848 1.00 83.25 185 LEU A C 1
ATOM 1471 O O . LEU A 1 185 ? 6.576 17.713 7.690 1.00 83.25 185 LEU A O 1
ATOM 1475 N N . PHE A 1 186 ? 5.070 16.194 7.005 1.00 83.94 186 PHE A N 1
ATOM 1476 C CA . PHE A 1 186 ? 5.795 15.803 5.800 1.00 83.94 186 PHE A CA 1
ATOM 1477 C C . PHE A 1 186 ? 5.893 16.961 4.803 1.00 83.94 186 PHE A C 1
ATOM 1479 O O . PHE A 1 186 ? 6.982 17.254 4.318 1.00 83.94 186 PHE A O 1
ATOM 1486 N N . LEU A 1 187 ? 4.791 17.677 4.552 1.00 84.81 187 LEU A N 1
ATOM 1487 C CA . LEU A 1 187 ? 4.790 18.851 3.672 1.00 84.81 187 LEU A CA 1
ATOM 1488 C C . LEU A 1 187 ? 5.731 19.952 4.180 1.00 84.81 187 LEU A C 1
ATOM 14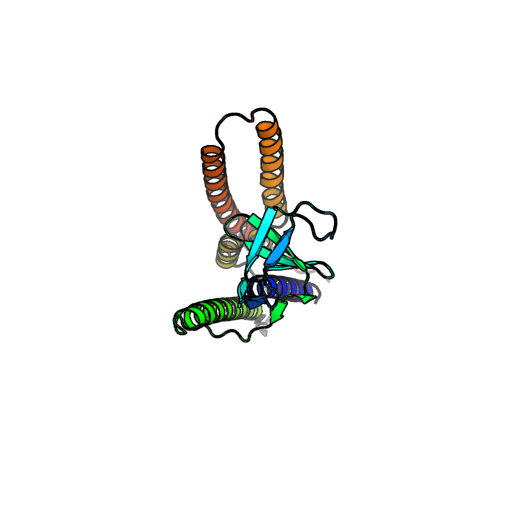90 O O . LEU A 1 187 ? 6.517 20.489 3.402 1.00 84.81 187 LEU A O 1
ATOM 1494 N N . VAL A 1 188 ? 5.708 20.247 5.484 1.00 84.12 188 VAL A N 1
ATOM 1495 C CA . VAL A 1 188 ? 6.635 21.210 6.103 1.00 84.12 188 VAL A CA 1
ATOM 1496 C C . VAL A 1 188 ? 8.084 20.746 5.937 1.00 84.12 188 VAL A C 1
ATOM 1498 O O . VAL A 1 188 ? 8.935 21.528 5.520 1.00 84.12 188 VAL A O 1
ATOM 1501 N N . SER A 1 189 ? 8.368 19.466 6.189 1.00 75.19 189 SER A N 1
ATOM 1502 C CA . SER A 1 189 ? 9.711 18.901 6.029 1.00 75.19 189 SER A CA 1
ATOM 1503 C C . SER A 1 189 ? 10.225 18.999 4.586 1.00 75.19 189 SER A C 1
ATOM 1505 O O . SER A 1 189 ? 11.375 19.385 4.380 1.00 75.19 189 SER A O 1
ATOM 1507 N N . VAL A 1 190 ? 9.373 18.736 3.589 1.00 78.69 190 VAL A N 1
ATOM 1508 C CA . VAL A 1 190 ? 9.713 18.863 2.160 1.00 78.69 190 VAL A CA 1
ATOM 1509 C C . VAL A 1 190 ? 10.049 20.313 1.789 1.00 78.69 190 VAL A C 1
ATOM 1511 O O . VAL A 1 190 ? 11.031 20.549 1.084 1.00 78.69 190 VAL A O 1
ATOM 1514 N N . ILE A 1 191 ? 9.295 21.293 2.302 1.00 79.25 191 ILE A N 1
ATOM 1515 C CA . ILE A 1 191 ? 9.555 22.725 2.065 1.00 79.25 191 ILE A CA 1
ATOM 1516 C C . ILE A 1 191 ? 10.907 23.144 2.664 1.00 79.25 191 ILE A C 1
ATOM 1518 O O . ILE A 1 191 ? 11.705 23.794 1.989 1.00 79.25 191 ILE A O 1
ATOM 1522 N N . PHE A 1 192 ? 11.201 22.732 3.901 1.00 72.06 192 PHE A N 1
ATOM 1523 C CA . PHE A 1 192 ? 12.484 23.015 4.560 1.00 72.06 192 PHE A CA 1
ATOM 1524 C C . PHE A 1 192 ? 13.673 22.349 3.852 1.00 72.06 192 PHE A C 1
ATOM 1526 O O . PHE A 1 192 ? 14.739 22.956 3.727 1.00 72.06 192 PHE A O 1
ATOM 1533 N N . PHE A 1 193 ? 13.493 21.122 3.358 1.00 67.75 193 PHE A N 1
ATOM 1534 C CA . PHE A 1 193 ? 14.520 20.395 2.612 1.00 67.75 193 PHE A CA 1
ATOM 1535 C C . PHE A 1 193 ? 14.830 21.053 1.259 1.00 67.75 193 PHE A C 1
ATOM 1537 O O . PHE A 1 193 ? 15.989 21.106 0.849 1.00 67.75 193 PHE A O 1
ATOM 1544 N N . SER A 1 194 ? 13.824 21.646 0.605 1.00 67.69 194 SER A N 1
ATOM 1545 C CA . SER A 1 194 ? 13.996 22.358 -0.667 1.00 67.69 194 SER A CA 1
ATOM 1546 C C . SER A 1 194 ? 14.905 23.594 -0.573 1.00 67.69 194 SER A C 1
ATOM 1548 O O . SER A 1 194 ? 15.382 24.064 -1.605 1.00 67.69 194 SER A O 1
ATOM 1550 N N . LEU A 1 195 ? 15.159 24.117 0.633 1.00 63.44 195 LEU A N 1
ATOM 1551 C CA . LEU A 1 195 ? 16.002 25.297 0.868 1.00 63.44 195 LEU A CA 1
ATOM 1552 C C . LEU A 1 195 ? 17.459 24.955 1.229 1.00 63.44 195 LEU A C 1
ATOM 1554 O O . LEU A 1 195 ? 18.329 25.812 1.105 1.00 63.44 195 LEU A O 1
ATOM 1558 N N . ASN A 1 196 ? 17.755 23.718 1.645 1.00 61.09 196 ASN A N 1
ATOM 1559 C CA . ASN A 1 196 ? 19.080 23.306 2.126 1.00 61.09 196 ASN A CA 1
ATOM 1560 C C . ASN A 1 196 ? 19.509 21.973 1.492 1.00 61.09 196 ASN A C 1
ATOM 1562 O O . ASN A 1 196 ? 19.517 20.924 2.128 1.00 61.09 196 ASN A O 1
ATOM 1566 N N . PHE A 1 197 ? 19.892 22.016 0.214 1.00 61.22 197 PHE A N 1
ATOM 1567 C CA . PHE A 1 197 ? 20.149 20.826 -0.611 1.00 61.22 197 PHE A CA 1
ATOM 1568 C C . PHE A 1 197 ? 21.419 20.028 -0.237 1.00 61.22 197 PHE A C 1
ATOM 1570 O O . PHE A 1 197 ? 21.630 18.927 -0.741 1.00 61.22 197 PHE A O 1
ATOM 1577 N N . LYS A 1 198 ? 22.318 20.571 0.597 1.00 59.59 198 LYS A N 1
ATOM 1578 C CA . LYS A 1 198 ? 23.732 20.146 0.578 1.00 59.59 198 LYS A CA 1
ATOM 1579 C C . LYS A 1 198 ? 24.196 19.174 1.660 1.00 59.59 198 LYS A C 1
ATOM 1581 O O . LYS A 1 198 ? 25.346 18.756 1.601 1.00 59.59 198 LYS A O 1
ATOM 1586 N N . LEU A 1 199 ? 23.367 18.771 2.617 1.00 58.41 199 LEU A N 1
ATOM 1587 C CA . LEU A 1 199 ? 23.817 17.838 3.650 1.00 58.41 199 LEU A CA 1
ATOM 1588 C C . LEU A 1 199 ? 22.634 17.025 4.181 1.00 58.41 199 LEU A C 1
ATOM 1590 O O . LEU A 1 199 ? 21.618 17.603 4.546 1.00 58.41 199 LEU A O 1
ATOM 1594 N N . MET A 1 200 ? 22.819 15.704 4.298 1.00 60.09 200 MET A N 1
ATOM 1595 C CA . MET A 1 200 ? 22.026 14.803 5.155 1.00 60.09 200 MET A CA 1
ATOM 1596 C C . MET A 1 200 ? 20.866 13.984 4.538 1.00 60.09 200 MET A C 1
ATOM 1598 O O . MET A 1 200 ? 19.832 13.810 5.173 1.00 60.09 200 MET A O 1
ATOM 1602 N N . GLY A 1 201 ? 21.030 13.367 3.363 1.00 66.50 201 GLY A N 1
ATOM 1603 C CA . GLY A 1 201 ? 20.008 12.439 2.832 1.00 66.50 201 GLY A CA 1
ATOM 1604 C C . GLY A 1 201 ? 19.737 11.212 3.728 1.00 66.50 201 GLY A C 1
ATOM 1605 O O . GLY A 1 201 ? 18.588 10.879 3.997 1.00 66.50 201 GLY A O 1
ATOM 1606 N N . ALA A 1 202 ? 20.783 10.561 4.250 1.00 68.19 202 ALA A N 1
ATOM 1607 C CA . ALA A 1 202 ? 20.635 9.307 5.001 1.00 68.19 202 ALA A CA 1
ATOM 1608 C C . ALA A 1 202 ? 20.123 9.490 6.445 1.00 68.19 202 ALA A C 1
ATOM 1610 O O . ALA A 1 202 ? 19.274 8.721 6.896 1.00 68.19 202 ALA A O 1
ATOM 1611 N N . ALA A 1 203 ? 20.590 10.511 7.175 1.00 73.75 203 ALA A N 1
ATOM 1612 C CA . ALA A 1 203 ? 20.160 10.713 8.564 1.00 73.75 203 ALA A CA 1
ATOM 1613 C C . ALA A 1 203 ? 18.713 11.232 8.667 1.00 73.75 203 ALA A C 1
ATOM 1615 O O . ALA A 1 203 ? 18.024 10.917 9.635 1.00 73.75 203 ALA A O 1
ATOM 1616 N N . LEU A 1 204 ? 18.225 11.962 7.653 1.00 74.06 204 LEU A N 1
ATOM 1617 C CA . LEU A 1 204 ? 16.819 12.376 7.561 1.00 74.06 204 LEU A CA 1
ATOM 1618 C C . LEU A 1 204 ? 15.880 11.189 7.319 1.00 74.06 204 LEU A C 1
ATOM 1620 O O . LEU A 1 204 ? 14.797 11.127 7.891 1.00 74.06 204 LEU A O 1
ATOM 1624 N N . ILE A 1 205 ? 16.299 10.217 6.507 1.00 78.25 205 ILE A N 1
ATOM 1625 C CA . ILE A 1 205 ? 15.516 8.994 6.285 1.00 78.25 205 ILE A CA 1
ATOM 1626 C C . ILE A 1 205 ? 15.433 8.181 7.581 1.00 78.25 205 ILE A C 1
ATOM 1628 O O . ILE A 1 205 ? 14.355 7.721 7.956 1.00 78.25 205 ILE A O 1
ATOM 1632 N N . LEU A 1 206 ? 16.550 8.049 8.303 1.00 83.06 206 LEU A N 1
ATOM 1633 C CA . LEU A 1 206 ? 16.582 7.326 9.573 1.00 83.06 206 LEU A CA 1
ATOM 1634 C C . LEU A 1 206 ? 15.716 8.004 10.650 1.00 83.06 206 LEU A C 1
ATOM 1636 O O . LEU A 1 206 ? 14.981 7.317 11.360 1.00 83.06 206 LEU A O 1
ATOM 1640 N N . SER A 1 207 ? 15.743 9.339 10.743 1.00 80.75 207 SER A N 1
ATOM 1641 C CA . SER A 1 207 ? 14.896 10.080 11.688 1.00 80.75 207 SER A CA 1
ATOM 1642 C C . SER A 1 207 ? 13.405 9.974 11.346 1.00 80.75 207 SER A C 1
ATOM 1644 O O . SER A 1 207 ? 12.584 9.830 12.253 1.00 80.75 207 SER A O 1
ATOM 1646 N N . LEU A 1 208 ? 13.050 9.948 10.056 1.00 80.75 208 LEU A N 1
ATOM 1647 C CA . LEU A 1 208 ? 11.675 9.746 9.592 1.00 80.75 208 LEU A CA 1
ATOM 1648 C C . LEU A 1 208 ? 11.150 8.344 9.942 1.00 80.75 208 LEU A C 1
ATOM 1650 O O . LEU A 1 208 ? 10.014 8.205 10.393 1.00 80.75 208 LEU A O 1
ATOM 1654 N N . ILE A 1 209 ? 11.980 7.308 9.776 1.00 84.19 209 ILE A N 1
ATOM 1655 C CA . ILE A 1 209 ? 11.632 5.923 10.134 1.00 84.19 209 ILE A CA 1
ATOM 1656 C C . ILE A 1 209 ? 11.395 5.803 11.643 1.00 84.19 209 ILE A C 1
ATOM 1658 O O . ILE A 1 209 ? 10.397 5.223 12.069 1.00 84.19 209 ILE A O 1
ATOM 1662 N N . ILE A 1 210 ? 12.275 6.391 12.455 1.00 86.62 210 ILE A N 1
ATOM 1663 C CA . ILE A 1 210 ? 12.132 6.417 13.916 1.00 86.62 210 ILE A CA 1
ATOM 1664 C C . ILE A 1 210 ? 10.843 7.136 14.325 1.00 86.62 210 ILE A C 1
ATOM 1666 O O . ILE A 1 210 ? 10.066 6.605 15.121 1.00 86.62 210 ILE A O 1
ATOM 1670 N N . PHE A 1 211 ? 10.572 8.304 13.739 1.00 85.38 211 PHE A N 1
ATOM 1671 C CA . PHE A 1 211 ? 9.335 9.043 13.978 1.00 85.38 211 PHE A CA 1
ATOM 1672 C C . PHE A 1 211 ? 8.095 8.210 13.627 1.00 85.38 211 PHE A C 1
ATOM 1674 O O . PHE A 1 211 ? 7.142 8.173 14.405 1.00 85.38 211 PHE A O 1
ATOM 1681 N N . LEU A 1 212 ? 8.126 7.486 12.503 1.00 85.56 212 LEU A N 1
ATOM 1682 C CA . LEU A 1 212 ? 7.029 6.623 12.069 1.00 85.56 212 LEU A CA 1
ATOM 1683 C C . LEU A 1 212 ? 6.767 5.474 13.054 1.00 85.56 212 LEU A C 1
ATOM 1685 O O . LEU A 1 212 ? 5.608 5.184 13.347 1.00 85.56 212 LEU A O 1
ATOM 1689 N N . ILE A 1 213 ? 7.816 4.859 13.610 1.00 88.31 213 ILE A N 1
ATOM 1690 C CA . ILE A 1 213 ? 7.691 3.794 14.620 1.00 88.31 213 ILE A CA 1
ATOM 1691 C C . ILE A 1 213 ? 7.025 4.331 15.893 1.00 88.31 213 ILE A C 1
ATOM 1693 O O . ILE A 1 213 ? 6.046 3.752 16.368 1.00 88.31 213 ILE A O 1
ATOM 1697 N N . PHE A 1 214 ? 7.505 5.456 16.432 1.00 88.69 214 PHE A N 1
ATOM 1698 C CA . PHE A 1 214 ? 6.913 6.063 17.631 1.00 88.69 214 PHE A CA 1
ATOM 1699 C C . PHE A 1 214 ? 5.464 6.490 17.402 1.00 88.69 214 PHE A C 1
ATOM 1701 O O . PHE A 1 214 ? 4.590 6.230 18.230 1.00 88.69 214 PHE A O 1
ATOM 1708 N N . TYR A 1 215 ? 5.192 7.095 16.250 1.00 90.31 215 TYR A N 1
ATOM 1709 C CA . TYR A 1 215 ? 3.849 7.469 15.837 1.00 90.31 215 TYR A CA 1
ATOM 1710 C C . TYR A 1 215 ? 2.911 6.250 15.756 1.00 90.31 215 TYR A C 1
ATOM 1712 O O . TYR A 1 215 ? 1.761 6.310 16.205 1.00 90.31 215 TYR A O 1
ATOM 1720 N N . TRP A 1 216 ? 3.406 5.112 15.262 1.00 89.88 216 TRP A N 1
ATOM 1721 C CA . TRP A 1 216 ? 2.635 3.872 15.202 1.00 89.88 216 TRP A CA 1
ATOM 1722 C C . TRP A 1 216 ? 2.264 3.353 16.598 1.00 89.88 216 TRP A C 1
ATOM 1724 O O . TRP A 1 216 ? 1.112 2.980 16.830 1.00 89.88 216 TRP A O 1
ATOM 1734 N N . LEU A 1 217 ? 3.195 3.415 17.557 1.00 91.88 217 LEU A N 1
ATOM 1735 C CA . LEU A 1 217 ? 2.938 3.047 18.955 1.00 91.88 217 LEU A CA 1
ATOM 1736 C C . LEU A 1 217 ? 1.899 3.965 19.616 1.00 91.88 217 LEU A C 1
ATOM 1738 O O . LEU A 1 217 ? 0.991 3.480 20.297 1.00 91.88 217 LEU A O 1
ATOM 1742 N N . ILE A 1 218 ? 1.977 5.277 19.370 1.00 91.94 218 ILE A N 1
ATOM 1743 C CA . ILE A 1 218 ? 1.000 6.259 19.873 1.00 91.94 218 ILE A CA 1
ATOM 1744 C C . ILE A 1 218 ? -0.410 5.920 19.373 1.00 91.94 218 ILE A C 1
ATOM 1746 O O . ILE A 1 218 ? -1.366 5.946 20.153 1.00 91.94 218 ILE A O 1
ATOM 1750 N N . CYS A 1 219 ? -0.545 5.533 18.100 1.00 92.31 219 CYS A N 1
ATOM 1751 C CA . CYS A 1 219 ? -1.830 5.120 17.538 1.00 92.31 219 CYS A CA 1
ATOM 1752 C C . CYS A 1 219 ? -2.413 3.910 18.281 1.00 92.31 219 CYS A C 1
ATOM 1754 O O . CYS A 1 219 ? -3.604 3.902 18.591 1.00 92.31 219 CYS A O 1
ATOM 1756 N N . ILE A 1 220 ? -1.592 2.904 18.604 1.00 92.69 220 ILE A N 1
ATOM 1757 C CA . ILE A 1 220 ? -2.036 1.689 19.310 1.00 92.69 220 ILE A CA 1
ATOM 1758 C C . ILE A 1 220 ? -2.571 2.032 20.705 1.00 92.69 220 ILE A C 1
ATOM 1760 O O . ILE A 1 220 ? -3.671 1.608 21.073 1.00 92.69 220 ILE A O 1
ATOM 1764 N N . ILE A 1 221 ? -1.823 2.841 21.460 1.00 93.50 221 ILE A N 1
ATOM 1765 C CA . ILE A 1 221 ? -2.216 3.282 22.805 1.00 93.50 221 ILE A CA 1
ATOM 1766 C C . ILE A 1 221 ? -3.532 4.062 22.734 1.00 93.50 221 ILE A C 1
ATOM 1768 O O . ILE A 1 221 ? -4.456 3.824 23.520 1.00 93.50 221 ILE A O 1
ATOM 1772 N N . TRP A 1 222 ? -3.660 4.959 21.753 1.00 93.44 222 TRP A N 1
ATOM 1773 C CA . TRP A 1 222 ? -4.867 5.760 21.603 1.00 93.44 222 TRP A CA 1
ATOM 1774 C C . TRP A 1 222 ? -6.077 4.916 21.187 1.00 93.44 222 TRP A C 1
ATOM 1776 O O . TRP A 1 222 ? -7.164 5.082 21.745 1.00 93.44 222 TRP A O 1
ATOM 1786 N N . ALA A 1 223 ? -5.896 3.961 20.271 1.00 92.44 223 ALA A N 1
ATOM 1787 C CA . ALA A 1 223 ? -6.942 3.033 19.852 1.00 92.44 223 ALA A CA 1
ATOM 1788 C C . ALA A 1 223 ? -7.503 2.234 21.035 1.00 92.44 223 ALA A C 1
ATOM 1790 O O . ALA A 1 223 ? -8.727 2.129 21.179 1.00 92.44 223 ALA A O 1
ATOM 1791 N N . ALA A 1 224 ? -6.612 1.715 21.890 1.00 91.62 224 ALA A N 1
ATOM 1792 C CA . ALA A 1 224 ? -6.965 0.968 23.091 1.00 91.62 224 ALA A CA 1
ATOM 1793 C C . ALA A 1 224 ? -7.716 1.846 24.102 1.00 91.62 224 ALA A C 1
ATOM 1795 O O . ALA A 1 224 ? -8.787 1.467 24.583 1.00 91.62 224 ALA A O 1
ATOM 1796 N N . SER A 1 225 ? -7.197 3.050 24.363 1.00 91.44 225 SER A N 1
ATOM 1797 C CA . SER A 1 225 ? -7.823 4.028 25.258 1.00 91.44 225 SER A CA 1
ATOM 1798 C C . SER A 1 225 ? -9.226 4.426 24.780 1.00 91.44 225 SER A C 1
ATOM 1800 O O . SER A 1 225 ? -10.184 4.383 25.553 1.00 91.44 225 SER A O 1
ATOM 1802 N N . ALA A 1 226 ? -9.392 4.708 23.485 1.00 89.69 226 ALA A N 1
ATOM 1803 C CA . ALA A 1 226 ? -10.680 5.080 22.901 1.00 89.69 226 ALA A CA 1
ATOM 1804 C C . ALA A 1 226 ? -11.711 3.938 22.950 1.00 89.69 226 ALA A C 1
ATOM 1806 O O . ALA A 1 226 ? -12.893 4.171 23.227 1.00 89.69 226 ALA A O 1
ATOM 1807 N N . ALA A 1 227 ? -11.279 2.696 22.704 1.00 87.50 227 ALA A N 1
ATOM 1808 C CA . ALA A 1 227 ? -12.144 1.524 22.818 1.00 87.50 227 ALA A CA 1
ATOM 1809 C C . ALA A 1 227 ? -12.595 1.300 24.270 1.00 87.50 227 ALA A C 1
ATOM 1811 O O . ALA A 1 227 ? -13.783 1.095 24.520 1.00 87.50 227 ALA A O 1
ATOM 1812 N N . ASN A 1 228 ? -11.673 1.417 25.229 1.00 88.62 228 ASN A N 1
ATOM 1813 C CA . ASN A 1 228 ? -11.975 1.278 26.650 1.00 88.62 228 ASN A CA 1
ATOM 1814 C C . ASN A 1 228 ? -12.898 2.397 27.162 1.00 88.62 228 ASN A C 1
ATOM 1816 O O . ASN A 1 228 ? -13.877 2.134 27.854 1.00 88.62 228 ASN A O 1
ATOM 1820 N N . SER A 1 229 ? -12.636 3.645 26.772 1.00 86.69 229 SER A N 1
ATOM 1821 C CA . SER A 1 229 ? -13.485 4.795 27.105 1.00 86.69 229 SER A CA 1
ATOM 1822 C C . SER A 1 229 ? -14.911 4.616 26.578 1.00 86.69 229 SER A C 1
ATOM 1824 O O . SER A 1 229 ? -15.868 4.811 27.324 1.00 86.69 229 SER A O 1
ATOM 1826 N N . SER A 1 230 ? -15.062 4.136 25.337 1.00 84.19 230 SER A N 1
ATOM 1827 C CA . SER A 1 230 ? -16.379 3.806 24.775 1.00 84.19 230 SER A CA 1
ATOM 1828 C C . SER A 1 230 ? -17.118 2.769 25.629 1.00 84.19 230 SER A C 1
ATOM 1830 O O . SER A 1 230 ? -18.316 2.906 25.855 1.00 84.19 230 SER A O 1
ATOM 1832 N N . ASN A 1 231 ? -16.413 1.749 26.126 1.00 82.50 231 ASN A N 1
ATOM 1833 C CA . ASN A 1 231 ? -17.012 0.719 26.974 1.00 82.50 231 ASN A CA 1
ATOM 1834 C C . ASN A 1 231 ? -17.416 1.262 28.348 1.00 82.50 231 ASN A C 1
ATOM 1836 O O . ASN A 1 231 ? -18.496 0.925 28.820 1.00 82.50 231 ASN A O 1
ATOM 1840 N N . LYS A 1 232 ? -16.607 2.139 28.959 1.00 83.94 232 LYS A N 1
ATOM 1841 C CA . LYS A 1 232 ? -16.960 2.809 30.224 1.00 83.94 232 LYS A CA 1
ATOM 1842 C C . LYS A 1 232 ? -18.233 3.642 30.091 1.00 83.94 232 LYS A C 1
ATOM 1844 O O . LYS A 1 232 ? -19.085 3.576 30.967 1.00 83.94 232 LYS A O 1
ATOM 1849 N N . ILE A 1 233 ? -18.380 4.382 28.988 1.00 82.81 233 ILE A N 1
ATOM 1850 C CA . ILE A 1 233 ? -19.601 5.154 28.714 1.00 82.81 233 ILE A CA 1
ATOM 1851 C C . ILE A 1 233 ? -20.794 4.203 28.634 1.00 82.81 233 ILE A C 1
ATOM 1853 O O . ILE A 1 233 ? -21.771 4.413 29.338 1.00 82.81 233 ILE A O 1
ATOM 1857 N N . ILE A 1 234 ? -20.686 3.125 27.853 1.00 79.88 234 ILE A N 1
ATOM 1858 C CA . ILE A 1 234 ? -21.756 2.128 27.709 1.00 79.88 234 ILE A CA 1
ATOM 1859 C C . ILE A 1 234 ? -22.180 1.537 29.063 1.00 79.88 234 ILE A C 1
ATOM 1861 O O . ILE A 1 234 ? -23.372 1.402 29.307 1.00 79.88 234 ILE A O 1
ATOM 1865 N N . ILE A 1 235 ? -21.224 1.208 29.937 1.00 80.00 235 ILE A N 1
ATOM 1866 C CA . ILE A 1 235 ? -21.500 0.651 31.272 1.00 80.00 235 ILE A CA 1
ATOM 1867 C C . ILE A 1 235 ? -22.210 1.673 32.170 1.00 80.00 235 ILE A C 1
ATOM 1869 O O . ILE A 1 235 ? -23.116 1.312 32.912 1.00 80.00 235 ILE A O 1
ATOM 1873 N N . ASN A 1 236 ? -21.806 2.942 32.095 1.00 80.38 236 ASN A N 1
ATOM 1874 C CA . ASN A 1 236 ? -22.273 3.990 33.003 1.00 80.38 236 ASN A CA 1
ATOM 1875 C C . ASN A 1 236 ? -23.505 4.750 32.486 1.00 80.38 236 ASN A C 1
ATOM 1877 O O . ASN A 1 236 ? -23.987 5.648 33.173 1.00 80.38 236 ASN A O 1
ATOM 1881 N N . THR A 1 237 ? -23.993 4.457 31.274 1.00 79.88 237 THR A N 1
ATOM 1882 C CA . THR A 1 237 ? -25.167 5.150 30.728 1.00 79.88 237 THR A CA 1
ATOM 1883 C C . THR A 1 237 ? -26.426 4.577 31.391 1.00 79.88 237 THR A C 1
ATOM 1885 O O . THR A 1 237 ? -26.687 3.384 31.218 1.00 79.88 237 THR A O 1
ATOM 1888 N N . PRO A 1 238 ? -27.215 5.372 32.139 1.00 69.81 238 PRO A N 1
ATOM 1889 C CA . PRO A 1 238 ? -28.447 4.884 32.746 1.00 69.81 238 PRO A CA 1
ATOM 1890 C C . PRO A 1 238 ? -29.425 4.447 31.652 1.00 69.81 238 PRO A C 1
ATOM 1892 O O . PRO A 1 238 ? -29.617 5.144 30.653 1.00 69.81 238 PRO A O 1
ATOM 1895 N N . ILE A 1 239 ? -30.032 3.274 31.833 1.00 67.62 239 ILE A N 1
ATOM 1896 C CA . ILE A 1 239 ? -31.052 2.752 30.925 1.00 67.62 239 ILE A CA 1
ATOM 1897 C C . ILE A 1 239 ? -32.321 3.562 31.189 1.00 67.62 239 ILE A C 1
ATOM 1899 O O . ILE A 1 239 ? -33.062 3.263 32.119 1.00 67.62 239 ILE A O 1
ATOM 1903 N N . ILE A 1 240 ? -32.543 4.623 30.414 1.00 66.88 240 ILE A N 1
ATOM 1904 C CA . ILE A 1 240 ? -33.805 5.362 30.451 1.00 66.88 240 ILE A CA 1
ATOM 1905 C C . ILE A 1 240 ? -34.818 4.500 29.687 1.00 66.88 240 ILE A C 1
ATOM 1907 O O . ILE A 1 240 ? -34.634 4.303 28.480 1.00 66.88 240 ILE A O 1
ATOM 1911 N N . PRO A 1 241 ? -35.838 3.918 30.346 1.00 60.28 241 PRO A N 1
ATOM 1912 C CA . PRO A 1 241 ? -36.895 3.232 29.622 1.00 60.28 241 PRO A CA 1
ATOM 1913 C C . PRO A 1 241 ? -37.586 4.258 28.721 1.00 60.28 241 PRO A C 1
ATOM 1915 O O . PRO A 1 241 ? -37.949 5.337 29.182 1.00 60.28 241 PRO A O 1
ATOM 1918 N N . ASN A 1 242 ? -37.728 3.943 27.431 1.00 56.41 242 ASN A N 1
ATOM 1919 C CA . ASN A 1 242 ? -38.535 4.754 26.521 1.00 56.41 242 ASN A CA 1
ATOM 1920 C C . ASN A 1 242 ? -39.963 4.819 27.086 1.00 56.41 242 ASN A C 1
ATOM 1922 O O . ASN A 1 242 ? -40.675 3.812 27.050 1.00 56.41 242 ASN A O 1
ATOM 1926 N N . GLU A 1 243 ? -40.375 5.980 27.600 1.00 51.69 243 GLU A N 1
ATOM 1927 C CA . GLU A 1 243 ? -41.795 6.306 27.699 1.00 51.69 243 GLU A CA 1
ATOM 1928 C C . GLU A 1 243 ? -42.366 6.310 26.277 1.00 51.69 243 GLU A C 1
ATOM 1930 O O . GLU A 1 243 ? -41.761 6.857 25.351 1.00 51.69 243 GLU A O 1
ATOM 1935 N N . LYS A 1 244 ? -43.459 5.566 26.107 1.00 45.47 244 LYS A N 1
ATOM 1936 C CA . LYS A 1 244 ? -44.170 5.385 24.840 1.00 45.47 244 LYS A CA 1
ATOM 1937 C C . LYS A 1 244 ? -44.839 6.670 24.380 1.00 45.47 244 LYS A C 1
ATOM 1939 O O . LYS A 1 244 ? -45.383 7.376 25.254 1.00 45.47 244 LYS A O 1
#